Protein AF-A0A7S1LUP9-F1 (afdb_monomer)

Foldseek 3Di:
DPDPPVVVVVVVVVPPDDDDPPQPVVLVVQDDAQDFDDDDPDPPDPDVRLCRSCVPPDFPVVLVVCLVVCLQPLPCFPVSNVVSVCNRCVCLSVLSRPPPPDDDPDDDPPPVVVSNVVSSVVSCVVVVVSQLVSLLVHLVPQSLQCVLPNADPVRHRDDLDDDDPDPPDDDDLVPDDSSRVSVCCSPVPPSVVSD

Sequence (195 aa):
QSGSRLAQALSYLKRRAVASVEDTELRVLIAEPLRPQAVEEKRGCPNTHLASLLVRQKLDSEALARATKRIRDRDYELRSFFDDCRAAFPELRLYVNVVVPGKKAGRGPKDKVAAAMITDDEFQRTIGALFAFYWLMRLDIDGKDGFCYGVDDKWKAKTRPWHPVLDATPKPFARMSKAEKRLSFYTDGPWDALG

Radius of gyration: 21.38 Å; Cα contacts (8 Å, |Δi|>4): 140; chains: 1; bounding box: 56×51×62 Å

pLDDT: mean 73.7, std 21.02, range [29.59, 98.0]

Structure (mmCIF, N/CA/C/O backbone):
data_AF-A0A7S1LUP9-F1
#
_entry.id   AF-A0A7S1LUP9-F1
#
loop_
_atom_site.group_PDB
_atom_site.id
_atom_site.type_symbol
_atom_site.label_atom_id
_atom_site.label_alt_id
_atom_site.label_comp_id
_atom_site.label_asym_id
_atom_site.label_entity_id
_atom_site.label_seq_id
_atom_site.pdbx_PDB_ins_code
_atom_site.Cartn_x
_atom_site.Cartn_y
_atom_site.Cartn_z
_atom_site.occupancy
_atom_site.B_iso_or_equiv
_atom_site.auth_seq_id
_atom_site.auth_comp_id
_atom_site.auth_asym_id
_atom_site.auth_atom_id
_atom_site.pdbx_PDB_model_num
ATOM 1 N N . GLN A 1 1 ? -31.376 22.082 -18.877 1.00 42.31 1 GLN A N 1
ATOM 2 C CA . GLN A 1 1 ? -30.903 21.231 -17.764 1.00 42.31 1 GLN A CA 1
ATOM 3 C C . GLN A 1 1 ? -29.791 20.305 -18.272 1.00 42.31 1 GLN A C 1
ATOM 5 O O . GLN A 1 1 ? -29.825 19.911 -19.426 1.00 42.31 1 GLN A O 1
ATOM 10 N N . SER A 1 2 ? -28.787 20.069 -17.417 1.00 43.72 2 SER A N 1
ATOM 11 C CA . SER A 1 2 ? -27.810 18.953 -17.377 1.00 43.72 2 SER A CA 1
ATOM 12 C C . SER A 1 2 ? -26.747 18.690 -18.471 1.00 43.72 2 SER A C 1
ATOM 14 O O . SER A 1 2 ? -26.139 17.627 -18.432 1.00 43.72 2 SER A O 1
ATOM 16 N N . GLY A 1 3 ? -26.415 19.620 -19.375 1.00 36.94 3 GLY A N 1
ATOM 17 C CA . GLY A 1 3 ? -25.335 19.392 -20.368 1.00 36.94 3 GLY A CA 1
ATOM 18 C C . GLY A 1 3 ? -23.919 19.872 -19.991 1.00 36.94 3 GLY A C 1
ATOM 19 O O . GLY A 1 3 ? -22.937 19.427 -20.573 1.00 36.94 3 GLY A O 1
ATOM 20 N N . SER A 1 4 ? -23.774 20.788 -19.025 1.00 49.88 4 SER A N 1
ATOM 21 C CA . SER A 1 4 ? -22.561 21.632 -18.951 1.00 49.88 4 SER A CA 1
ATOM 22 C C . SER A 1 4 ? -21.513 21.230 -17.902 1.00 49.88 4 SER A C 1
ATOM 24 O O . SER A 1 4 ? -20.368 21.655 -18.021 1.00 49.88 4 SER A O 1
ATOM 26 N N . ARG A 1 5 ? -21.853 20.432 -16.878 1.00 40.88 5 ARG A N 1
ATOM 27 C CA . ARG A 1 5 ? -20.911 20.109 -15.777 1.00 40.88 5 ARG A CA 1
ATOM 28 C C . ARG A 1 5 ? -20.076 18.851 -16.029 1.00 40.88 5 ARG A C 1
ATOM 30 O O . ARG A 1 5 ? -18.895 18.834 -15.702 1.00 40.88 5 ARG A O 1
ATOM 37 N N . LEU A 1 6 ? -20.656 17.842 -16.681 1.00 37.22 6 LEU A N 1
ATOM 38 C CA . LEU A 1 6 ? -19.960 16.606 -17.067 1.00 37.22 6 LEU A CA 1
ATOM 39 C C . LEU A 1 6 ? -18.934 16.857 -18.185 1.00 37.22 6 LEU A C 1
ATOM 41 O O . LEU A 1 6 ? -17.818 16.348 -18.124 1.00 37.22 6 LEU A O 1
ATOM 45 N N . ALA A 1 7 ? -19.260 17.730 -19.145 1.00 34.69 7 ALA A N 1
ATOM 46 C CA . ALA A 1 7 ? -18.332 18.140 -20.199 1.00 34.69 7 ALA A CA 1
ATOM 47 C C . ALA A 1 7 ? -17.170 19.004 -19.664 1.00 34.69 7 ALA A C 1
ATOM 49 O O . ALA A 1 7 ? -16.033 18.840 -20.105 1.00 34.69 7 ALA A O 1
ATOM 50 N N . GLN A 1 8 ? -17.416 19.871 -18.669 1.00 40.94 8 GLN A N 1
ATOM 51 C CA . GLN A 1 8 ? -16.351 20.636 -18.006 1.00 40.94 8 GLN A CA 1
ATOM 52 C C . GLN A 1 8 ? -15.423 19.739 -17.175 1.00 40.94 8 GLN A C 1
ATOM 54 O O . GLN A 1 8 ? -14.207 19.886 -17.300 1.00 40.94 8 GLN A O 1
ATOM 59 N N . ALA A 1 9 ? -15.965 18.770 -16.424 1.00 36.75 9 ALA A N 1
ATOM 60 C CA . ALA A 1 9 ? -15.183 17.799 -15.650 1.00 36.75 9 ALA A CA 1
ATOM 61 C C . ALA A 1 9 ? -14.307 16.905 -16.549 1.00 36.75 9 ALA A C 1
ATOM 63 O O . ALA A 1 9 ? -13.115 16.737 -16.293 1.00 36.75 9 ALA A O 1
ATOM 64 N N . LEU A 1 10 ? -14.854 16.427 -17.673 1.00 35.91 10 LEU A N 1
ATOM 65 C CA . LEU A 1 10 ? -14.095 15.652 -18.658 1.00 35.91 10 LEU A CA 1
ATOM 66 C C . LEU A 1 10 ? -13.029 16.493 -19.381 1.00 35.91 10 LEU A C 1
ATOM 68 O O . LEU A 1 10 ? -11.940 15.992 -19.654 1.00 35.91 10 LEU A O 1
ATOM 72 N N . SER A 1 11 ? -13.282 17.783 -19.642 1.00 36.03 11 SER A N 1
ATOM 73 C CA . SER A 1 11 ? -12.291 18.684 -20.259 1.00 36.03 11 SER A CA 1
ATOM 74 C C . SER A 1 11 ? -11.131 19.069 -19.326 1.00 36.03 11 SER A C 1
ATOM 76 O O . SER A 1 11 ? -10.062 19.450 -19.812 1.00 36.03 11 SER A O 1
ATOM 78 N N . TYR A 1 12 ? -11.340 18.961 -18.007 1.00 34.97 12 TYR A N 1
ATOM 79 C CA . TYR A 1 12 ? -10.325 19.184 -16.973 1.00 34.97 12 TYR A CA 1
ATOM 80 C C . TYR A 1 12 ? -9.435 17.943 -16.794 1.00 34.97 12 TYR A C 1
ATOM 82 O O . TYR A 1 12 ? -8.221 18.070 -16.656 1.00 34.97 12 TYR A O 1
ATOM 90 N N . LEU A 1 13 ? -10.016 16.743 -16.922 1.00 34.72 13 LEU A N 1
ATOM 91 C CA . LEU A 1 13 ? -9.295 15.464 -16.916 1.00 34.72 13 LEU A CA 1
ATOM 92 C C . LEU A 1 13 ? -8.467 15.236 -18.194 1.00 34.72 13 LEU A C 1
ATOM 94 O O . LEU A 1 13 ? -7.390 14.652 -18.137 1.00 34.72 13 LEU A O 1
ATOM 98 N N . LYS A 1 14 ? -8.910 15.755 -19.349 1.00 33.44 14 LYS A N 1
ATOM 99 C CA . LYS A 1 14 ? -8.210 15.579 -20.639 1.00 33.44 14 LYS A CA 1
ATOM 100 C C . LYS A 1 14 ? -6.976 16.472 -20.841 1.00 33.44 14 LYS A C 1
ATOM 102 O O . LYS A 1 14 ? -6.234 16.253 -21.792 1.00 33.44 14 LYS A O 1
ATOM 107 N N . ARG A 1 15 ? -6.757 17.487 -19.992 1.00 34.81 15 ARG A N 1
ATOM 108 C CA . ARG A 1 15 ? -5.685 18.494 -20.163 1.00 34.81 15 ARG A CA 1
ATOM 109 C C . ARG A 1 15 ? -4.524 18.398 -19.175 1.00 34.81 15 ARG A C 1
ATOM 111 O O . ARG A 1 15 ? -3.574 19.162 -19.306 1.00 34.81 15 ARG A O 1
ATOM 118 N N . ARG A 1 16 ? -4.546 17.447 -18.240 1.00 29.59 16 ARG A N 1
ATOM 119 C CA . ARG A 1 16 ? -3.463 17.242 -17.267 1.00 29.59 16 ARG A CA 1
ATOM 120 C C . ARG A 1 16 ? -2.754 15.911 -17.501 1.00 29.59 16 ARG A C 1
ATOM 122 O O . ARG A 1 16 ? -2.649 15.063 -16.624 1.00 29.59 16 ARG A O 1
ATOM 129 N N . ALA A 1 17 ? -2.279 15.729 -18.730 1.00 36.44 17 ALA A N 1
ATOM 130 C CA . ALA A 1 17 ? -1.219 14.772 -18.987 1.00 36.44 17 ALA A CA 1
ATOM 131 C C . ALA A 1 17 ? 0.052 15.295 -18.299 1.00 36.44 17 ALA A C 1
ATOM 133 O O . ALA A 1 17 ? 0.454 16.433 -18.524 1.00 36.44 17 ALA A O 1
ATOM 134 N N . VAL A 1 18 ? 0.671 14.426 -17.497 1.00 36.56 18 VAL A N 1
ATOM 135 C CA . VAL A 1 18 ? 1.921 14.617 -16.743 1.00 36.56 18 VAL A CA 1
ATOM 136 C C . VAL A 1 18 ? 1.748 15.313 -15.378 1.00 36.56 18 VAL A C 1
ATOM 138 O O . VAL A 1 18 ? 1.748 16.531 -15.259 1.00 36.56 18 VAL A O 1
ATOM 141 N N . ALA A 1 19 ? 1.715 14.465 -14.340 1.00 32.41 19 ALA A N 1
ATOM 142 C CA . ALA A 1 19 ? 1.729 14.746 -12.899 1.00 32.41 19 ALA A CA 1
ATOM 143 C C . ALA A 1 19 ? 0.401 15.213 -12.257 1.00 32.41 19 ALA A C 1
ATOM 145 O O . ALA A 1 19 ? -0.166 16.237 -12.626 1.00 32.41 19 ALA A O 1
ATOM 146 N N . SER A 1 20 ? 0.004 14.479 -11.203 1.00 36.50 20 SER A N 1
ATOM 147 C CA . SER A 1 20 ? -0.997 14.817 -10.168 1.00 36.50 20 SER A CA 1
ATOM 148 C C . SER A 1 20 ? -2.391 14.158 -10.201 1.00 36.50 20 SER A C 1
ATOM 150 O O . SER A 1 20 ? -3.332 14.746 -9.673 1.00 36.50 20 SER A O 1
ATOM 152 N N . VAL A 1 21 ? -2.558 12.943 -10.734 1.00 38.91 21 VAL A N 1
ATOM 153 C CA . VAL A 1 21 ? -3.828 12.194 -10.541 1.00 38.91 21 VAL A CA 1
ATOM 154 C C . VAL A 1 21 ? -3.962 11.593 -9.127 1.00 38.91 21 VAL A C 1
ATOM 156 O O . VAL A 1 21 ? -5.056 11.247 -8.711 1.00 38.91 21 VAL A O 1
ATOM 159 N N . GLU A 1 22 ? -2.908 11.546 -8.315 1.00 51.72 22 GLU A N 1
ATOM 160 C CA . GLU A 1 22 ? -2.937 10.709 -7.101 1.00 51.72 22 GLU A CA 1
ATOM 161 C C . GLU A 1 22 ? -3.611 11.345 -5.866 1.00 51.72 22 GLU A C 1
ATOM 163 O O . GLU A 1 22 ? -4.018 10.626 -4.960 1.00 51.72 22 GLU A O 1
ATOM 168 N N . ASP A 1 23 ? -3.819 12.663 -5.821 1.00 47.41 23 ASP A N 1
ATOM 169 C CA . ASP A 1 23 ? -4.080 13.342 -4.537 1.00 47.41 23 ASP A CA 1
ATOM 170 C C . ASP A 1 23 ? -5.573 13.522 -4.184 1.00 47.41 23 ASP A C 1
ATOM 172 O O . ASP A 1 23 ? -5.963 13.603 -3.020 1.00 47.41 23 ASP A O 1
ATOM 176 N N . THR A 1 24 ? -6.457 13.570 -5.189 1.00 43.44 24 THR A N 1
ATOM 177 C CA . THR A 1 24 ? -7.898 13.819 -4.959 1.00 43.44 24 THR A CA 1
ATOM 178 C C . THR A 1 24 ? -8.703 12.528 -4.820 1.00 43.44 24 THR A C 1
ATOM 180 O O . THR A 1 24 ? -9.624 12.473 -4.009 1.00 43.44 24 THR A O 1
ATOM 183 N N . GLU A 1 25 ? -8.353 11.469 -5.554 1.00 49.47 25 GLU A N 1
ATOM 184 C CA . GLU A 1 25 ? -9.087 10.198 -5.490 1.00 49.47 25 GLU A CA 1
ATOM 185 C C . GLU A 1 25 ? -8.785 9.410 -4.212 1.00 49.47 25 GLU A C 1
ATOM 187 O O . GLU A 1 25 ? -9.711 8.871 -3.609 1.00 49.47 25 GLU A O 1
ATOM 192 N N . LEU A 1 26 ? -7.538 9.416 -3.719 1.00 51.53 26 LEU A N 1
ATOM 193 C CA . LEU A 1 26 ? -7.194 8.768 -2.445 1.00 51.53 26 LEU A CA 1
ATOM 194 C C . LEU A 1 26 ? -7.984 9.363 -1.271 1.00 51.53 26 LEU A C 1
ATOM 196 O O . LEU A 1 26 ? -8.502 8.618 -0.443 1.00 51.53 26 LEU A O 1
ATOM 200 N N . ARG A 1 27 ? -8.169 10.688 -1.244 1.00 49.50 27 ARG A N 1
ATOM 201 C CA . ARG A 1 27 ? -8.991 11.375 -0.233 1.00 49.50 27 ARG A CA 1
ATOM 202 C C . ARG A 1 27 ? -10.470 10.994 -0.293 1.00 49.50 27 ARG A C 1
ATOM 204 O O . ARG A 1 27 ? -11.110 10.932 0.748 1.00 49.50 27 ARG A O 1
ATOM 211 N N . VAL A 1 28 ? -11.008 10.717 -1.483 1.00 53.00 28 VAL A N 1
ATOM 212 C CA . VAL A 1 28 ? -12.394 10.239 -1.661 1.00 53.00 28 VAL A CA 1
ATOM 213 C C . VAL A 1 28 ? -12.532 8.767 -1.253 1.00 53.00 28 VAL A C 1
ATOM 215 O O . VAL A 1 28 ? -13.589 8.345 -0.787 1.00 53.00 28 VAL A O 1
ATOM 218 N N . LEU A 1 29 ? -11.464 7.981 -1.403 1.00 52.78 29 LEU A N 1
ATOM 219 C CA . LEU A 1 29 ? -11.435 6.565 -1.038 1.00 52.78 29 LEU A CA 1
ATOM 220 C C . LEU A 1 29 ? -11.259 6.329 0.465 1.00 52.78 29 LEU A C 1
ATOM 222 O O . LEU A 1 29 ? -11.637 5.266 0.964 1.00 52.78 29 LEU A O 1
ATOM 226 N N . ILE A 1 30 ? -10.712 7.288 1.208 1.00 55.41 30 ILE A N 1
ATOM 227 C CA . ILE A 1 30 ? -10.648 7.211 2.667 1.00 55.41 30 ILE A CA 1
ATOM 228 C C . ILE A 1 30 ? -12.021 7.635 3.190 1.00 55.41 30 ILE A C 1
ATOM 230 O O . ILE A 1 30 ? -12.425 8.788 3.076 1.00 55.41 30 ILE A O 1
ATOM 234 N N . ALA A 1 31 ? -12.757 6.644 3.696 1.00 56.59 31 ALA A N 1
ATOM 235 C CA . ALA A 1 31 ? -14.100 6.758 4.252 1.00 56.59 31 ALA A CA 1
ATOM 236 C C . ALA A 1 31 ? -14.258 7.928 5.242 1.00 56.59 31 ALA A C 1
ATOM 238 O O . ALA A 1 31 ? -13.272 8.458 5.747 1.00 56.59 31 ALA A O 1
ATOM 239 N N . GLU A 1 32 ? -15.519 8.261 5.549 1.00 60.75 32 GLU A N 1
ATOM 240 C CA . GLU A 1 32 ? -15.960 9.429 6.324 1.00 60.75 32 GLU A CA 1
ATOM 241 C C . GLU A 1 32 ? -14.985 9.919 7.415 1.00 60.75 32 GLU A C 1
ATOM 243 O O . GLU A 1 32 ? -14.376 9.116 8.127 1.00 60.75 32 GLU A O 1
ATOM 248 N N . PRO A 1 33 ? -14.880 11.234 7.641 1.00 64.19 33 PRO A N 1
ATOM 249 C CA . PRO A 1 33 ? -14.111 11.762 8.758 1.00 64.19 33 PRO A CA 1
ATOM 250 C C . PRO A 1 33 ? -14.544 11.141 10.101 1.00 64.19 33 PRO A C 1
ATOM 252 O O . PRO A 1 33 ? -15.730 10.892 10.341 1.00 64.19 33 PRO A O 1
ATOM 255 N N . LEU A 1 34 ? -13.577 10.871 10.986 1.00 69.06 34 LEU A N 1
ATOM 256 C CA . LEU A 1 34 ? -13.855 10.413 12.345 1.00 69.06 34 LEU A CA 1
ATOM 257 C C . LEU A 1 34 ? -14.543 11.556 13.088 1.00 69.06 34 LEU A C 1
ATOM 259 O O . LEU A 1 34 ? -14.124 12.711 13.014 1.00 69.06 34 LEU A O 1
ATOM 263 N N . ARG A 1 35 ? -15.615 11.240 13.813 1.00 71.69 35 ARG A N 1
ATOM 264 C CA . ARG A 1 35 ? -16.330 12.234 14.614 1.00 71.69 35 ARG A CA 1
ATOM 265 C C . ARG A 1 35 ? -15.786 12.213 16.041 1.00 71.69 35 ARG A C 1
ATOM 267 O O . ARG A 1 35 ? -15.781 11.133 16.637 1.00 71.69 35 ARG A O 1
ATOM 274 N N . PRO A 1 36 ? -15.358 13.365 16.595 1.00 66.88 36 PRO A N 1
ATOM 275 C CA . PRO A 1 36 ? -14.925 13.445 17.984 1.00 66.88 36 PRO A CA 1
ATOM 276 C C . PRO A 1 36 ? -16.023 12.934 18.912 1.00 66.88 36 PRO A C 1
ATOM 278 O O . PRO A 1 36 ? -17.193 13.284 18.741 1.00 66.88 36 PRO A O 1
ATOM 281 N N . GLN A 1 37 ? -15.650 12.126 19.898 1.00 72.75 37 GLN A N 1
ATOM 282 C CA . GLN A 1 37 ? -16.565 11.697 20.952 1.00 72.75 37 GLN A CA 1
ATOM 283 C C . GLN A 1 37 ? -16.221 12.364 22.280 1.00 72.75 37 GLN A C 1
ATOM 285 O O . GLN A 1 37 ? -15.099 12.810 22.491 1.00 72.75 37 GLN A O 1
ATOM 290 N N . ALA A 1 38 ? -17.186 12.458 23.191 1.00 69.88 38 ALA A N 1
ATOM 291 C CA . ALA A 1 38 ? -16.896 12.941 24.534 1.00 69.88 38 ALA A CA 1
ATOM 292 C C . ALA A 1 38 ? -15.920 11.968 25.219 1.00 69.88 38 ALA A C 1
ATOM 294 O O . ALA A 1 38 ? -16.210 10.776 25.336 1.00 69.88 38 ALA A O 1
ATOM 295 N N . VAL A 1 39 ? -14.769 12.476 25.655 1.00 66.12 39 VAL A N 1
ATOM 296 C CA . VAL A 1 39 ? -13.799 11.735 26.469 1.00 66.12 39 VAL A CA 1
ATOM 297 C C . VAL A 1 39 ? -13.604 12.519 27.747 1.00 66.12 39 VAL A C 1
ATOM 299 O O . VAL A 1 39 ? -13.448 13.738 27.695 1.00 66.12 39 VAL A O 1
ATOM 302 N N . GLU A 1 40 ? -13.599 11.831 28.884 1.00 68.62 40 GLU A N 1
ATOM 303 C CA . GLU A 1 40 ? -13.141 12.448 30.122 1.00 68.62 40 GLU A CA 1
ATOM 304 C C . GLU A 1 40 ? -11.687 12.898 29.950 1.00 68.62 40 GLU A C 1
ATOM 306 O O . GLU A 1 40 ? -10.841 12.134 29.470 1.00 68.62 40 GLU A O 1
ATOM 311 N N . GLU A 1 41 ? -11.392 14.143 30.325 1.00 63.59 41 GLU A N 1
ATOM 312 C CA . GLU A 1 41 ? -10.031 14.669 30.309 1.00 63.59 41 GLU A CA 1
ATOM 313 C C . GLU A 1 41 ? -9.165 13.895 31.309 1.00 63.59 41 GLU A C 1
ATOM 315 O O . GLU A 1 41 ? -9.085 14.209 32.497 1.00 63.59 41 GLU A O 1
ATOM 320 N N . LYS A 1 42 ? -8.485 12.853 30.828 1.00 66.00 42 LYS A N 1
ATOM 321 C CA . LYS A 1 42 ? -7.465 12.164 31.614 1.00 66.00 42 LYS A CA 1
ATOM 322 C C . LYS A 1 42 ? -6.201 13.019 31.652 1.00 66.00 42 LYS A C 1
ATOM 324 O O . LYS A 1 42 ? -5.573 13.259 30.616 1.00 66.00 42 LYS A O 1
ATOM 329 N N . ARG A 1 43 ? -5.800 13.446 32.858 1.00 58.75 43 ARG A N 1
ATOM 330 C CA . ARG A 1 43 ? -4.496 14.089 33.097 1.00 58.75 43 ARG A CA 1
ATOM 331 C C . ARG A 1 43 ? -3.384 13.211 32.513 1.00 58.75 43 ARG A C 1
ATOM 333 O O . ARG A 1 43 ? -3.317 12.024 32.813 1.00 58.75 43 ARG A O 1
ATOM 340 N N . GLY A 1 44 ? -2.529 13.806 31.682 1.00 67.38 44 GLY A N 1
ATOM 341 C CA . GLY A 1 44 ? -1.393 13.128 31.050 1.00 67.38 44 GLY A CA 1
ATOM 342 C C . GLY A 1 44 ? -1.616 12.663 29.608 1.00 67.38 44 GLY A C 1
ATOM 343 O O . GLY A 1 44 ? -0.667 12.179 29.002 1.00 67.38 44 GLY A O 1
ATOM 344 N N . CYS A 1 45 ? -2.809 12.829 29.022 1.00 62.47 45 CYS A N 1
ATOM 345 C CA . CYS A 1 45 ? -2.983 12.610 27.585 1.00 62.47 45 CYS A CA 1
ATOM 346 C C . CYS A 1 45 ? -2.368 13.787 26.801 1.00 62.47 45 CYS A C 1
ATOM 348 O O . CYS A 1 45 ? -2.866 14.907 26.937 1.00 62.47 45 CYS A O 1
ATOM 350 N N . PRO A 1 46 ? -1.325 13.573 25.971 1.00 67.56 46 PRO A N 1
ATOM 351 C CA . PRO A 1 46 ? -0.664 14.665 25.252 1.00 67.56 46 PRO A CA 1
ATOM 352 C C . PRO A 1 46 ? -1.594 15.378 24.262 1.00 67.56 46 PRO A C 1
ATOM 354 O O . PRO A 1 46 ? -1.381 16.544 23.941 1.00 67.56 46 PRO A O 1
ATOM 357 N N . ASN A 1 47 ? -2.623 14.677 23.768 1.00 76.00 47 ASN A N 1
ATOM 358 C CA . ASN A 1 47 ? -3.600 15.221 22.836 1.00 76.00 47 ASN A CA 1
ATOM 359 C C . ASN A 1 47 ? -4.985 14.580 23.045 1.00 76.00 47 ASN A C 1
ATOM 361 O O . ASN A 1 47 ? -5.307 13.535 22.473 1.00 76.00 47 ASN A O 1
ATOM 365 N N . THR A 1 48 ? -5.820 15.233 23.856 1.00 76.56 48 THR A N 1
ATOM 366 C CA . THR A 1 48 ? -7.191 14.793 24.169 1.00 76.56 48 THR A CA 1
ATOM 367 C C . THR A 1 48 ? -8.110 14.766 22.943 1.00 76.56 48 THR A C 1
ATOM 369 O O . THR A 1 48 ? -9.057 13.983 22.907 1.00 76.56 48 THR A O 1
ATOM 372 N N . HIS A 1 49 ? -7.820 15.561 21.907 1.00 77.31 49 HIS A N 1
ATOM 373 C CA . HIS A 1 49 ? -8.587 15.575 20.661 1.00 77.31 49 HIS A CA 1
ATOM 374 C C . HIS A 1 49 ? -8.313 14.340 19.791 1.00 77.31 49 HIS A C 1
ATOM 376 O O . HIS A 1 49 ? -9.245 13.711 19.307 1.00 77.31 49 HIS A O 1
ATOM 382 N N . LEU A 1 50 ? -7.053 13.928 19.632 1.00 77.31 50 LEU A N 1
ATOM 383 C CA . LEU A 1 50 ? -6.750 12.676 18.926 1.00 77.31 50 LEU A CA 1
ATOM 384 C C . LEU A 1 50 ? -7.290 11.465 19.693 1.00 77.31 50 LEU A C 1
ATOM 386 O O . LEU A 1 50 ? -7.882 10.566 19.097 1.00 77.31 50 LEU A O 1
ATOM 390 N N . ALA A 1 51 ? -7.169 11.484 21.024 1.00 79.31 51 ALA A N 1
ATOM 391 C CA . ALA A 1 51 ? -7.773 10.462 21.869 1.00 79.31 51 ALA A CA 1
ATOM 392 C C . ALA A 1 51 ? -9.297 10.388 21.673 1.00 79.31 51 ALA A C 1
ATOM 394 O O . ALA A 1 51 ? -9.852 9.293 21.630 1.00 79.31 51 ALA A O 1
ATOM 395 N N . SER A 1 52 ? -9.974 11.525 21.477 1.00 81.69 52 SER A N 1
ATOM 396 C CA . SER A 1 52 ? -11.423 11.564 21.248 1.00 81.69 52 SER A CA 1
ATOM 397 C C . SER A 1 52 ? -11.884 11.042 19.901 1.00 81.69 52 SER A C 1
ATOM 399 O O . SER A 1 52 ? -13.005 10.540 19.799 1.00 81.69 52 SER A O 1
ATOM 401 N N . LEU A 1 53 ? -11.023 11.099 18.889 1.00 82.44 53 LEU A N 1
ATOM 402 C CA . LEU A 1 53 ? -11.277 10.501 17.582 1.00 82.44 53 LEU A CA 1
ATOM 403 C C . LEU A 1 53 ? -11.090 8.975 17.607 1.00 82.44 53 LEU A C 1
ATOM 405 O O . LEU A 1 53 ? -11.820 8.259 16.919 1.00 82.44 53 LEU A O 1
ATOM 409 N N . LEU A 1 54 ? -10.152 8.471 18.416 1.00 84.25 54 LEU A N 1
ATOM 410 C CA . LEU A 1 54 ? -9.786 7.050 18.460 1.00 84.25 54 LEU A CA 1
ATOM 411 C C . LEU A 1 54 ? -10.440 6.239 19.586 1.00 84.25 54 LEU A C 1
ATOM 413 O O . LEU A 1 54 ? -10.389 5.019 19.536 1.00 84.25 54 LEU A O 1
ATOM 417 N N . VAL A 1 55 ? -11.072 6.860 20.587 1.00 84.31 55 VAL A N 1
ATOM 418 C CA . VAL A 1 55 ? -11.512 6.183 21.832 1.00 84.31 55 VAL A CA 1
ATOM 419 C C . VAL A 1 55 ? -12.379 4.928 21.635 1.00 84.31 55 VAL A C 1
ATOM 421 O O . VAL A 1 55 ? -12.364 4.027 22.471 1.00 84.31 55 VAL A O 1
ATOM 424 N N . ARG A 1 56 ? -13.138 4.838 20.537 1.00 82.62 56 ARG A N 1
ATOM 425 C CA . ARG A 1 56 ? -13.947 3.652 20.185 1.00 82.62 56 ARG A CA 1
ATOM 426 C C . ARG A 1 56 ? -13.440 2.893 18.967 1.00 82.62 56 ARG A C 1
ATOM 428 O O . ARG A 1 56 ? -14.071 1.926 18.549 1.00 82.62 56 ARG A O 1
ATOM 435 N N . GLN A 1 57 ? -12.336 3.339 18.391 1.00 86.06 57 GLN A N 1
ATOM 436 C CA . GLN A 1 57 ? -11.692 2.645 17.299 1.00 86.06 57 GLN A CA 1
ATOM 437 C C . GLN A 1 57 ? -10.845 1.522 17.894 1.00 86.06 57 GLN A C 1
ATOM 439 O O . GLN A 1 57 ? -10.070 1.734 18.825 1.00 86.06 57 GLN A O 1
ATOM 444 N N . LYS A 1 58 ? -11.047 0.306 17.399 1.00 89.44 58 LYS A N 1
ATOM 445 C CA . LYS A 1 58 ? -10.241 -0.856 17.763 1.00 89.44 58 LYS A CA 1
ATOM 446 C C . LYS A 1 58 ? -9.531 -1.339 16.511 1.00 89.44 58 LYS A C 1
ATOM 448 O O . LYS A 1 58 ? -10.107 -1.267 15.429 1.00 89.44 58 LYS A O 1
ATOM 453 N N . LEU A 1 59 ? -8.318 -1.851 16.694 1.00 91.19 59 LEU A N 1
ATOM 454 C CA . LEU A 1 59 ? -7.623 -2.623 15.673 1.00 91.19 59 LEU A CA 1
ATOM 455 C C . LEU A 1 59 ? -8.534 -3.768 15.224 1.00 91.19 59 LEU A C 1
ATOM 457 O O . LEU A 1 59 ? -8.895 -4.623 16.038 1.00 91.19 59 LEU A O 1
ATOM 461 N N . ASP A 1 60 ? -8.889 -3.794 13.943 1.00 95.19 60 ASP A N 1
ATOM 462 C CA . ASP A 1 60 ? -9.572 -4.943 13.356 1.00 95.19 60 ASP A CA 1
ATOM 463 C C . ASP A 1 60 ? -8.537 -6.049 13.107 1.00 95.19 60 ASP A C 1
ATOM 465 O O . ASP A 1 60 ? -7.880 -6.127 12.064 1.00 95.19 60 ASP A O 1
ATOM 469 N N . SER A 1 61 ? -8.348 -6.894 14.123 1.00 94.94 61 SER A N 1
ATOM 470 C CA . SER A 1 61 ? -7.412 -8.016 14.056 1.00 94.94 61 SER A CA 1
ATOM 471 C C . SER A 1 61 ? -7.812 -9.052 13.002 1.00 94.94 61 SER A C 1
ATOM 473 O O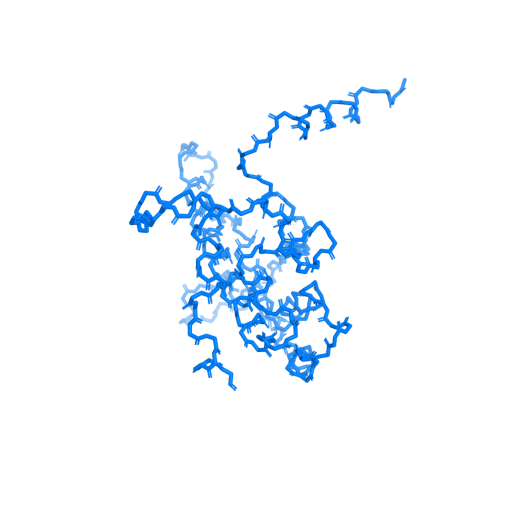 . SER A 1 61 ? -6.940 -9.753 12.491 1.00 94.94 61 SER A O 1
ATOM 475 N N . GLU A 1 62 ? -9.097 -9.145 12.644 1.00 97.12 62 GLU A N 1
ATOM 476 C CA . GLU A 1 62 ? -9.556 -10.054 11.595 1.00 97.12 62 GLU A CA 1
ATOM 477 C C . GLU A 1 62 ? -9.162 -9.536 10.214 1.00 97.12 62 GLU A C 1
ATOM 479 O O . GLU A 1 62 ? -8.678 -10.319 9.399 1.00 97.12 62 GLU A O 1
ATOM 484 N N . ALA A 1 63 ? -9.296 -8.231 9.959 1.00 96.25 63 ALA A N 1
ATOM 485 C CA . ALA A 1 63 ? -8.808 -7.608 8.728 1.00 96.25 63 ALA A CA 1
ATOM 486 C C . ALA A 1 63 ? -7.301 -7.792 8.555 1.00 96.25 63 ALA A C 1
ATOM 488 O O . ALA A 1 63 ? -6.840 -8.210 7.493 1.00 96.25 63 ALA A O 1
ATOM 489 N N . LEU A 1 64 ? -6.533 -7.587 9.626 1.00 96.12 64 LEU A N 1
ATOM 490 C CA . LEU A 1 64 ? -5.093 -7.826 9.604 1.00 96.12 64 LEU A CA 1
ATOM 491 C C . LEU A 1 64 ? -4.757 -9.303 9.331 1.00 96.12 64 LEU A C 1
ATOM 493 O O . LEU A 1 64 ? -3.868 -9.613 8.532 1.00 96.12 64 LEU A O 1
ATOM 497 N N . ALA A 1 65 ? -5.485 -10.231 9.958 1.00 97.06 65 ALA A N 1
ATOM 498 C CA . ALA A 1 65 ? -5.322 -11.662 9.723 1.00 97.06 65 ALA A CA 1
ATOM 499 C C . ALA A 1 65 ? -5.712 -12.070 8.292 1.00 97.06 65 ALA A C 1
ATOM 501 O O . ALA A 1 65 ? -5.057 -12.933 7.708 1.00 97.06 65 ALA A O 1
ATOM 502 N N . ARG A 1 66 ? -6.750 -11.465 7.701 1.00 97.88 66 ARG A N 1
ATOM 503 C CA . ARG A 1 66 ? -7.117 -11.691 6.294 1.00 97.88 66 ARG A CA 1
ATOM 504 C C . ARG A 1 66 ? -6.025 -11.183 5.365 1.00 97.88 66 ARG A C 1
ATOM 506 O O . ARG A 1 66 ? -5.560 -11.957 4.532 1.00 97.88 66 ARG A O 1
ATOM 513 N N . ALA A 1 67 ? -5.563 -9.949 5.560 1.00 97.69 67 ALA A N 1
ATOM 514 C CA . ALA A 1 67 ? -4.526 -9.359 4.724 1.00 97.69 67 ALA A CA 1
ATOM 515 C C . ALA A 1 67 ? -3.243 -10.186 4.731 1.00 97.69 67 ALA A C 1
ATOM 517 O O . ALA A 1 67 ? -2.708 -10.491 3.672 1.00 97.69 67 ALA A O 1
ATOM 518 N N . THR A 1 68 ? -2.780 -10.601 5.910 1.00 96.75 68 THR A N 1
ATOM 519 C CA . THR A 1 68 ? -1.562 -11.415 6.046 1.00 96.75 68 THR A CA 1
ATOM 520 C C . THR A 1 68 ? -1.709 -12.804 5.428 1.00 96.75 68 THR A C 1
ATOM 522 O O . THR A 1 68 ? -0.790 -13.258 4.751 1.00 96.75 68 THR A O 1
ATOM 525 N N . LYS A 1 69 ? -2.861 -13.468 5.597 1.00 97.75 69 LYS A N 1
ATOM 526 C CA . LYS A 1 69 ? -3.111 -14.798 5.015 1.00 97.75 69 LYS A CA 1
ATOM 527 C C . LYS A 1 69 ? -3.237 -14.766 3.494 1.00 97.75 69 LYS A C 1
ATOM 529 O O . LYS A 1 69 ? -2.758 -15.682 2.838 1.00 97.75 69 LYS A O 1
ATOM 534 N N . ARG A 1 70 ? -3.875 -13.728 2.949 1.00 98.00 70 ARG A N 1
ATOM 535 C CA . ARG A 1 70 ? -4.206 -13.625 1.521 1.00 98.00 70 ARG A CA 1
ATOM 536 C C . ARG A 1 70 ? -3.181 -12.871 0.688 1.00 98.00 70 ARG A C 1
ATOM 538 O O . ARG A 1 70 ? -3.317 -12.826 -0.528 1.00 98.00 70 ARG A O 1
ATOM 545 N N . ILE A 1 71 ? -2.144 -12.285 1.296 1.00 97.44 71 ILE A N 1
ATOM 546 C CA . ILE A 1 71 ? -1.191 -11.402 0.599 1.00 97.44 71 ILE A CA 1
ATOM 547 C C . ILE A 1 71 ? -0.546 -12.047 -0.636 1.00 97.44 71 ILE A C 1
ATOM 549 O O . ILE A 1 71 ? -0.166 -11.343 -1.566 1.00 97.44 71 ILE A O 1
ATOM 553 N N . ARG A 1 72 ? -0.464 -13.381 -0.678 1.00 96.94 72 ARG A N 1
ATOM 554 C CA . ARG A 1 72 ? 0.084 -14.153 -1.800 1.00 96.94 72 ARG A CA 1
ATOM 555 C C . ARG A 1 72 ? -0.962 -14.758 -2.742 1.00 96.94 72 ARG A C 1
ATOM 557 O O . ARG A 1 72 ? -0.586 -15.367 -3.742 1.00 96.94 72 ARG A O 1
ATOM 564 N N . ASP A 1 73 ? -2.251 -14.579 -2.475 1.00 97.69 73 ASP A N 1
ATOM 565 C CA . ASP A 1 73 ? -3.316 -15.078 -3.344 1.00 97.69 73 ASP A CA 1
ATOM 566 C C . ASP A 1 73 ? -3.376 -14.240 -4.630 1.00 97.69 73 ASP A C 1
ATOM 568 O O . ASP A 1 73 ? -3.341 -13.009 -4.599 1.00 97.69 73 ASP A O 1
ATOM 572 N N . ARG A 1 74 ? -3.482 -14.883 -5.797 1.00 95.25 74 ARG A N 1
ATOM 573 C CA . ARG A 1 74 ? -3.471 -14.173 -7.092 1.00 95.25 74 ARG A CA 1
ATOM 574 C C . ARG A 1 74 ? -4.701 -13.295 -7.328 1.00 95.25 74 ARG A C 1
ATOM 576 O O . ARG A 1 74 ? -4.612 -12.336 -8.085 1.00 95.25 74 ARG A O 1
ATOM 583 N N . ASP A 1 75 ? -5.826 -13.631 -6.708 1.00 95.69 75 ASP A N 1
ATOM 584 C CA . ASP A 1 75 ? -7.075 -12.866 -6.769 1.00 95.69 75 ASP A CA 1
ATOM 585 C C . ASP A 1 75 ? -7.147 -11.757 -5.706 1.00 95.69 75 ASP A C 1
ATOM 587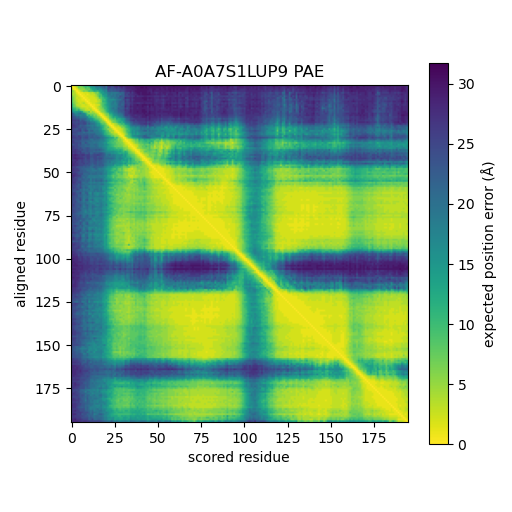 O O . ASP A 1 75 ? -8.050 -10.920 -5.736 1.00 95.69 75 ASP A O 1
ATOM 591 N N . TYR A 1 76 ? -6.199 -11.735 -4.766 1.00 96.19 76 TYR A N 1
ATOM 592 C CA . TYR A 1 76 ? -6.100 -10.700 -3.755 1.00 96.19 76 TYR A CA 1
ATOM 593 C C . TYR A 1 76 ? -5.310 -9.521 -4.312 1.00 96.19 76 TYR A C 1
ATOM 595 O O . TYR A 1 76 ? -4.085 -9.537 -4.351 1.00 96.19 76 TYR A O 1
ATOM 603 N N . GLU A 1 77 ? -6.045 -8.531 -4.809 1.00 92.81 77 GLU A N 1
ATOM 604 C CA . GLU A 1 77 ? -5.504 -7.336 -5.459 1.00 92.81 77 GLU A CA 1
ATOM 605 C C . GLU A 1 77 ? -5.111 -6.246 -4.446 1.00 92.81 77 GLU A C 1
ATOM 607 O O . GLU A 1 77 ? -5.616 -6.209 -3.318 1.00 92.81 77 GLU A O 1
ATOM 612 N N . LEU A 1 78 ? -4.288 -5.278 -4.882 1.00 94.19 78 LEU A N 1
ATOM 613 C CA . LEU A 1 78 ? -3.829 -4.161 -4.044 1.00 94.19 78 LEU A CA 1
ATOM 614 C C . LEU A 1 78 ? -5.000 -3.405 -3.400 1.00 94.19 78 LEU A C 1
ATOM 616 O O . LEU A 1 78 ? -4.894 -2.943 -2.266 1.00 94.19 78 LEU A O 1
ATOM 620 N N . ARG A 1 79 ? -6.131 -3.293 -4.109 1.00 93.56 79 ARG A N 1
ATOM 621 C CA . ARG A 1 79 ? -7.327 -2.634 -3.579 1.00 93.56 79 ARG A CA 1
ATOM 622 C C . ARG A 1 79 ? -7.870 -3.334 -2.336 1.00 93.56 79 ARG A C 1
ATOM 624 O O . ARG A 1 79 ? -8.158 -2.663 -1.350 1.00 93.56 79 ARG A O 1
ATOM 631 N N . SER A 1 80 ? -7.964 -4.661 -2.377 1.00 95.12 80 SER A N 1
ATOM 632 C CA . SER A 1 80 ? -8.433 -5.466 -1.245 1.00 95.12 80 SER A CA 1
ATOM 633 C C . SER A 1 80 ? -7.474 -5.342 -0.062 1.00 95.12 80 SER A C 1
ATOM 635 O O . SER A 1 80 ? -7.916 -5.141 1.066 1.00 95.12 80 SER A O 1
ATOM 637 N N . PHE A 1 81 ? -6.164 -5.349 -0.334 1.00 96.19 81 PHE A N 1
ATOM 638 C CA . PHE A 1 81 ? -5.144 -5.086 0.679 1.00 96.19 81 PHE A CA 1
ATOM 639 C C . PHE A 1 81 ? -5.285 -3.709 1.325 1.00 96.19 81 PHE A C 1
ATOM 641 O O . PHE A 1 81 ? -5.263 -3.601 2.549 1.00 96.19 81 PHE A O 1
ATOM 648 N N . PHE A 1 82 ? -5.489 -2.662 0.528 1.00 94.19 82 PHE A N 1
ATOM 649 C CA . PHE A 1 82 ? -5.719 -1.318 1.047 1.00 94.19 82 PHE A CA 1
ATOM 650 C C . PHE A 1 82 ? -6.988 -1.237 1.907 1.00 94.19 82 PHE A C 1
ATOM 652 O O . PHE A 1 82 ? -6.965 -0.621 2.974 1.00 94.19 82 PHE A O 1
ATOM 659 N N . ASP A 1 83 ? -8.079 -1.874 1.475 1.00 93.38 83 ASP A N 1
ATOM 660 C CA . ASP A 1 83 ? -9.333 -1.905 2.226 1.00 93.38 83 ASP A CA 1
ATOM 661 C C . ASP A 1 83 ? -9.175 -2.646 3.572 1.00 93.38 83 ASP A C 1
ATOM 663 O O . ASP A 1 83 ? -9.653 -2.137 4.592 1.00 93.38 83 ASP A O 1
ATOM 667 N N . ASP A 1 84 ? -8.437 -3.763 3.617 1.00 95.94 84 ASP A N 1
ATOM 668 C CA . ASP A 1 84 ? -8.115 -4.463 4.870 1.00 95.94 84 ASP A CA 1
ATOM 669 C C . ASP A 1 84 ? -7.159 -3.646 5.762 1.00 95.94 84 ASP A C 1
ATOM 671 O O . ASP A 1 84 ? -7.380 -3.571 6.969 1.00 95.94 84 ASP A O 1
ATOM 675 N N . CYS A 1 85 ? -6.148 -2.957 5.212 1.00 93.44 85 CYS A N 1
ATOM 676 C CA . CYS A 1 85 ? -5.303 -2.038 5.990 1.00 93.44 85 CYS A CA 1
ATOM 677 C C . CYS A 1 85 ? -6.119 -0.897 6.606 1.00 93.44 85 CYS A C 1
ATOM 679 O O . CYS A 1 85 ? -5.905 -0.535 7.761 1.00 93.44 85 CYS A O 1
ATOM 681 N N . ARG A 1 86 ? -7.071 -0.336 5.857 1.00 90.00 86 ARG A N 1
ATOM 682 C CA . ARG A 1 86 ? -7.950 0.732 6.345 1.00 90.00 86 ARG A CA 1
ATOM 683 C C . ARG A 1 86 ? -8.884 0.243 7.454 1.00 90.00 86 ARG A C 1
ATOM 685 O O . ARG A 1 86 ? -9.174 1.011 8.368 1.00 90.00 86 ARG A O 1
ATOM 692 N N . ALA A 1 87 ? -9.370 -0.995 7.365 1.00 91.06 87 ALA A N 1
ATOM 693 C CA . ALA A 1 87 ? -10.173 -1.610 8.419 1.00 91.06 87 ALA A CA 1
ATOM 694 C C . ALA A 1 87 ? -9.325 -1.919 9.664 1.00 91.06 87 ALA A C 1
ATOM 696 O O . ALA A 1 87 ? -9.733 -1.598 10.778 1.00 91.06 87 ALA A O 1
ATOM 697 N N . ALA A 1 88 ? -8.127 -2.477 9.468 1.00 94.19 88 ALA A N 1
ATOM 698 C CA . ALA A 1 88 ? -7.202 -2.826 10.540 1.00 94.19 88 ALA A CA 1
ATOM 699 C C . ALA A 1 88 ? -6.704 -1.592 11.307 1.00 94.19 88 ALA A C 1
ATOM 701 O O . ALA A 1 88 ? -6.701 -1.608 12.533 1.00 94.19 88 ALA A O 1
ATOM 702 N N . PHE A 1 89 ? -6.319 -0.522 10.607 1.00 92.19 89 PHE A N 1
ATOM 703 C CA . PHE A 1 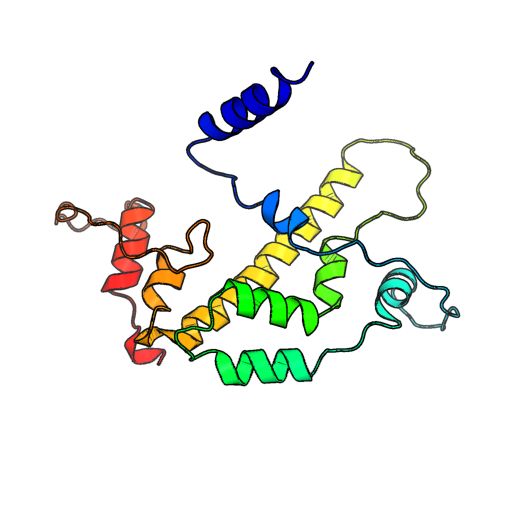89 ? -5.662 0.651 11.192 1.00 92.19 89 PHE A CA 1
ATOM 704 C C . PHE A 1 89 ? -6.554 1.899 11.104 1.00 92.19 89 PHE A C 1
ATOM 706 O O . PHE A 1 89 ? -6.385 2.733 10.205 1.00 92.19 89 PHE A O 1
ATOM 713 N N . PRO A 1 90 ? -7.518 2.071 12.026 1.00 88.19 90 PRO A N 1
ATOM 714 C CA . PRO A 1 90 ? -8.398 3.238 12.038 1.00 88.19 90 PRO A CA 1
ATOM 715 C C . PRO A 1 90 ? -7.642 4.567 12.205 1.00 88.19 90 PRO A C 1
ATOM 717 O O . PRO A 1 90 ? -8.153 5.616 11.805 1.00 88.19 90 PRO A O 1
ATOM 720 N N . GLU A 1 91 ? -6.415 4.538 12.732 1.00 86.56 91 GLU A N 1
ATOM 721 C CA . GLU A 1 91 ? -5.509 5.681 12.859 1.00 86.56 91 GLU A CA 1
ATOM 722 C C . GLU A 1 91 ? -5.145 6.299 11.510 1.00 86.56 91 GLU A C 1
ATOM 724 O O . GLU A 1 91 ? -4.891 7.501 11.446 1.00 86.56 91 GLU A O 1
ATOM 729 N N . LEU A 1 92 ? -5.208 5.537 10.411 1.00 85.62 92 LEU A N 1
ATOM 730 C CA . LEU A 1 92 ? -4.993 6.073 9.064 1.00 85.62 92 LEU A CA 1
ATOM 731 C C . LEU A 1 92 ? -5.988 7.192 8.723 1.00 85.62 92 LEU A C 1
ATOM 733 O O . LEU A 1 92 ? -5.688 8.078 7.925 1.00 85.62 92 LEU A O 1
ATOM 737 N N . ARG A 1 93 ? -7.161 7.204 9.368 1.00 82.19 93 ARG A N 1
ATOM 738 C CA . ARG A 1 93 ? -8.146 8.276 9.199 1.00 82.19 93 ARG A CA 1
ATOM 739 C C . ARG A 1 93 ? -7.700 9.568 9.881 1.00 82.19 93 ARG A C 1
ATOM 741 O O . ARG A 1 93 ? -8.197 10.626 9.522 1.00 82.19 93 ARG A O 1
ATOM 748 N N . LEU A 1 94 ? -6.785 9.547 10.847 1.00 80.62 94 LEU A N 1
ATOM 749 C CA . LEU A 1 94 ? -6.332 10.774 11.512 1.00 80.62 94 LEU A CA 1
ATOM 750 C C . LEU A 1 94 ? -5.595 11.708 10.555 1.00 80.62 94 LEU A C 1
ATOM 752 O O . LEU A 1 94 ? -5.766 12.920 10.658 1.00 80.62 94 LEU A O 1
ATOM 756 N N . TYR A 1 95 ? -4.871 11.154 9.580 1.00 76.31 95 TYR A N 1
ATOM 757 C CA . TYR A 1 95 ? -4.173 11.949 8.572 1.00 76.31 95 TYR A CA 1
ATOM 758 C C . TYR A 1 95 ? -5.124 12.773 7.697 1.00 76.31 95 TYR A C 1
ATOM 760 O O . TYR A 1 95 ? -4.766 13.858 7.256 1.00 76.31 95 TYR A O 1
ATOM 768 N N . VAL A 1 96 ? -6.363 12.307 7.500 1.00 71.00 96 VAL A N 1
ATOM 769 C CA . VAL A 1 96 ? -7.391 13.048 6.747 1.00 71.00 96 VAL A CA 1
ATOM 770 C C . VAL A 1 96 ? -8.303 13.905 7.632 1.00 71.00 96 VAL A C 1
ATOM 772 O O . VAL A 1 96 ? -9.063 14.722 7.119 1.00 71.00 96 VAL A O 1
ATOM 775 N N . ASN A 1 97 ? -8.238 13.752 8.959 1.00 61.69 97 ASN A N 1
ATOM 776 C CA . ASN A 1 97 ? -9.142 14.396 9.922 1.00 61.69 97 ASN A CA 1
ATOM 777 C C . ASN A 1 97 ? -8.599 15.692 10.539 1.00 61.69 97 ASN A C 1
ATOM 779 O O . ASN A 1 97 ? -9.027 16.086 11.626 1.00 61.69 97 ASN A O 1
ATOM 783 N N . VAL A 1 98 ? -7.695 16.404 9.864 1.00 57.78 98 VAL A N 1
ATOM 784 C CA . VAL A 1 98 ? -7.172 17.679 10.378 1.00 57.78 98 VAL A CA 1
ATOM 785 C C . VAL A 1 98 ? -8.198 18.801 10.195 1.00 57.78 98 VAL A C 1
ATOM 787 O O . VAL A 1 98 ? -8.095 19.663 9.325 1.00 57.78 98 VAL A O 1
ATOM 790 N N . VAL A 1 99 ? -9.198 18.826 11.071 1.00 53.47 99 VAL A N 1
ATOM 791 C CA . VAL A 1 99 ? -9.956 20.038 11.377 1.00 53.47 99 VAL A CA 1
ATOM 792 C C . VAL A 1 99 ? -9.246 20.706 12.543 1.00 53.47 99 VAL A C 1
ATOM 794 O O . VAL A 1 99 ? -9.336 20.237 13.670 1.00 53.47 99 VAL A O 1
ATOM 797 N N . VAL A 1 100 ? -8.528 21.803 12.282 1.00 46.28 100 VAL A N 1
ATOM 798 C CA . VAL A 1 100 ? -7.879 22.606 13.332 1.00 46.28 100 VAL A CA 1
ATOM 799 C C . VAL A 1 100 ? -8.958 23.128 14.297 1.00 46.28 100 VAL A C 1
ATOM 801 O O . VAL A 1 100 ? -9.734 24.006 13.898 1.00 46.28 100 VAL A O 1
ATOM 804 N N . PRO A 1 101 ? -9.045 22.646 15.553 1.00 38.09 101 PRO A N 1
ATOM 805 C CA . PRO A 1 101 ? -10.055 23.116 16.486 1.00 38.09 101 PRO A CA 1
ATOM 806 C C . PRO A 1 101 ? -9.593 24.447 17.095 1.00 38.09 101 PRO A C 1
ATOM 808 O O . PRO A 1 101 ? -8.484 24.561 17.609 1.00 38.09 101 PRO A O 1
ATOM 811 N N . GLY A 1 102 ? -10.453 25.468 17.074 1.00 42.59 102 GLY A N 1
ATOM 812 C CA . GLY A 1 102 ? -10.418 26.514 18.104 1.00 42.59 102 GLY A CA 1
ATOM 813 C C . GLY A 1 102 ? -9.671 27.826 17.836 1.00 42.59 102 GLY A C 1
ATOM 814 O O . GLY A 1 102 ? -9.725 28.701 18.697 1.00 42.59 102 GLY A O 1
ATOM 815 N N . LYS A 1 103 ? -9.061 28.076 16.670 1.00 38.00 103 LYS A N 1
ATOM 816 C CA . LYS A 1 103 ? -8.702 29.465 16.310 1.00 38.00 103 LYS A CA 1
ATOM 817 C C . LYS A 1 103 ? -9.846 30.088 15.521 1.00 38.00 103 LYS A C 1
ATOM 819 O O . LYS A 1 103 ? -10.080 29.718 14.369 1.00 38.00 103 LYS A O 1
ATOM 824 N N . LYS A 1 104 ? -10.557 31.041 16.149 1.00 36.50 104 LYS A N 1
ATOM 825 C CA . LYS A 1 104 ? -11.421 32.009 15.450 1.00 36.50 104 LYS A CA 1
ATOM 826 C C . LYS A 1 104 ? -10.726 32.396 14.147 1.00 36.50 104 LYS A C 1
ATOM 828 O O . LYS A 1 104 ? -9.535 32.694 14.179 1.00 36.50 104 LYS A O 1
ATOM 833 N N . ALA A 1 105 ? -11.456 32.345 13.033 1.00 40.25 105 ALA A N 1
ATOM 834 C CA . ALA A 1 105 ? -10.990 32.776 11.722 1.00 40.25 105 ALA A CA 1
ATOM 835 C C . ALA A 1 105 ? -10.339 34.163 11.844 1.00 40.25 105 ALA A C 1
ATOM 837 O O . ALA A 1 105 ? -11.009 35.185 11.941 1.00 40.25 105 ALA A O 1
ATOM 838 N N . GLY A 1 106 ? -9.015 34.166 11.950 1.00 41.38 106 GLY A N 1
ATOM 839 C CA . GLY A 1 106 ? -8.252 35.292 12.449 1.00 41.38 106 GLY A CA 1
ATOM 840 C C . GLY A 1 106 ? -6.8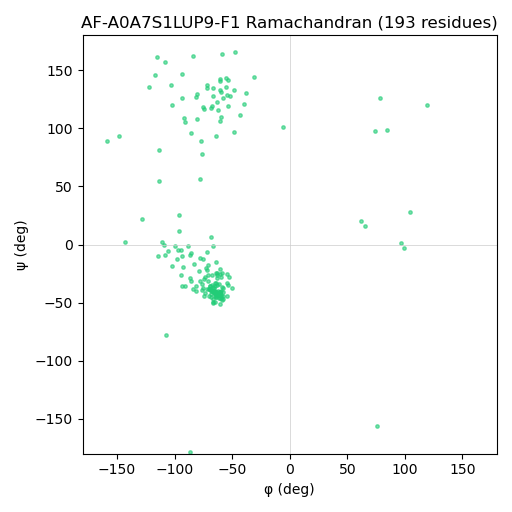23 35.171 11.961 1.00 41.38 106 GLY A C 1
ATOM 841 O O . GLY A 1 106 ? -5.979 34.607 12.643 1.00 41.38 106 GLY A O 1
ATOM 842 N N . ARG A 1 107 ? -6.620 35.751 10.773 1.00 44.03 107 ARG A N 1
ATOM 843 C CA . ARG A 1 107 ? -5.361 36.064 10.079 1.00 44.03 107 ARG A CA 1
ATOM 844 C C . ARG A 1 107 ? -4.604 34.890 9.450 1.00 44.03 107 ARG A C 1
ATOM 846 O O . ARG A 1 107 ? -3.761 34.262 10.067 1.00 44.03 107 ARG A O 1
ATOM 853 N N . GLY A 1 108 ? -4.830 34.738 8.141 1.00 42.28 108 GLY A N 1
ATOM 854 C CA . GLY A 1 108 ? -3.812 34.273 7.197 1.00 42.28 108 GLY A CA 1
ATOM 855 C C . GLY A 1 108 ? -4.140 32.969 6.455 1.00 42.28 108 GLY A C 1
ATOM 856 O O . GLY A 1 108 ? -4.245 31.928 7.093 1.00 42.28 108 GLY A O 1
ATOM 857 N N . PRO A 1 109 ? -4.213 32.963 5.109 1.00 47.12 109 PRO A N 1
ATOM 858 C CA . PRO A 1 109 ? -4.324 31.735 4.310 1.00 47.12 109 PRO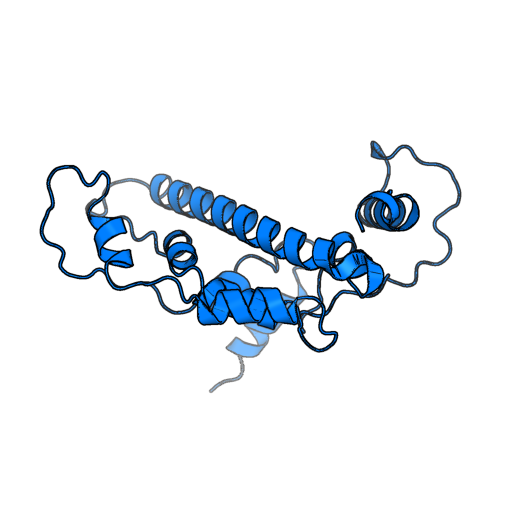 A CA 1
ATOM 859 C C . PRO A 1 109 ? -3.078 30.823 4.353 1.00 47.12 109 PRO A C 1
ATOM 861 O O . PRO A 1 109 ? -3.098 29.761 3.744 1.00 47.12 109 PRO A O 1
ATOM 864 N N . LYS A 1 110 ? -2.000 31.199 5.058 1.00 44.66 110 LYS A N 1
ATOM 865 C CA . LYS A 1 110 ? -0.726 30.458 5.061 1.00 44.66 110 LYS A CA 1
ATOM 866 C C . LYS A 1 110 ? -0.666 29.307 6.082 1.00 44.66 110 LYS A C 1
ATOM 868 O O . LYS A 1 110 ? -0.081 28.275 5.774 1.00 44.66 110 LYS A O 1
ATOM 873 N N . ASP A 1 111 ? -1.341 29.416 7.228 1.00 43.31 111 ASP A N 1
ATOM 874 C CA . ASP A 1 111 ? -1.177 28.439 8.325 1.00 43.31 111 ASP A CA 1
ATOM 875 C C . ASP A 1 111 ? -2.084 27.204 8.201 1.00 43.31 111 ASP A C 1
ATOM 877 O O . ASP A 1 111 ? -1.723 26.113 8.635 1.00 43.31 111 ASP A O 1
ATOM 881 N N . LYS A 1 112 ? -3.256 27.339 7.564 1.00 44.25 112 LYS A N 1
ATOM 882 C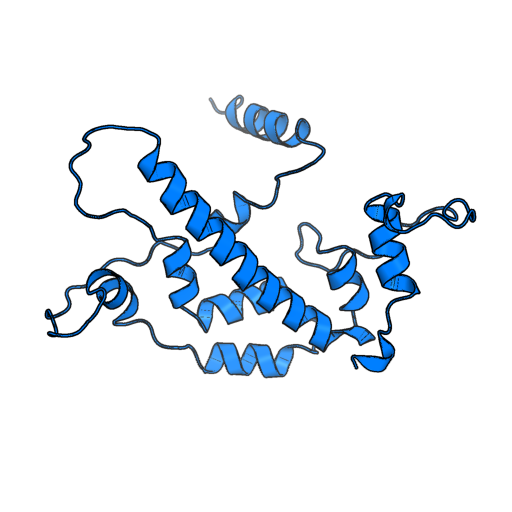 CA . LYS A 1 112 ? -4.150 26.194 7.299 1.00 44.25 112 LYS A CA 1
ATOM 883 C C . LYS A 1 112 ? -3.629 25.282 6.187 1.00 44.25 112 LYS A C 1
ATOM 885 O O . LYS A 1 112 ? -3.926 24.094 6.189 1.00 44.25 112 LYS A O 1
ATOM 890 N N . VAL A 1 113 ? -2.860 25.839 5.252 1.00 47.56 113 VAL A N 1
ATOM 891 C CA . VAL A 1 113 ?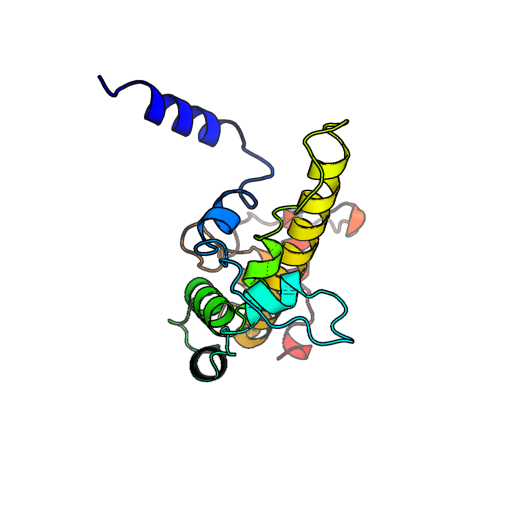 -2.292 25.100 4.116 1.00 47.56 113 VAL A CA 1
ATOM 892 C C . VAL A 1 113 ? -1.102 24.253 4.572 1.00 47.56 113 VAL A C 1
ATOM 894 O O . VAL A 1 113 ? -1.006 23.098 4.180 1.00 47.56 113 VAL A O 1
ATOM 897 N N . ALA A 1 114 ? -0.259 24.773 5.471 1.00 46.03 114 ALA A N 1
ATOM 898 C CA . ALA A 1 114 ? 0.919 24.058 5.959 1.00 46.03 114 ALA A CA 1
ATOM 899 C C . ALA A 1 114 ? 0.575 22.778 6.750 1.00 46.03 114 ALA A C 1
ATOM 901 O O . ALA A 1 114 ? 1.176 21.737 6.509 1.00 46.03 114 ALA A O 1
ATOM 902 N N . ALA A 1 115 ? -0.419 22.816 7.648 1.00 50.28 115 ALA A N 1
ATOM 903 C CA . ALA A 1 115 ? -0.810 21.637 8.434 1.00 50.28 115 ALA A CA 1
ATOM 904 C C . ALA A 1 115 ? -1.483 20.535 7.587 1.00 50.28 115 ALA A C 1
ATOM 906 O O . ALA A 1 115 ? -1.267 19.348 7.828 1.00 50.28 115 ALA A O 1
ATOM 907 N N . ALA A 1 116 ? -2.268 20.920 6.574 1.00 51.34 116 ALA A N 1
ATOM 908 C CA . ALA A 1 116 ? -2.872 19.980 5.629 1.00 51.34 116 ALA A CA 1
ATOM 909 C C . ALA A 1 116 ? -1.824 19.352 4.689 1.00 51.34 116 ALA A C 1
ATOM 911 O O . ALA A 1 116 ? -1.876 18.158 4.431 1.00 51.34 116 ALA A O 1
ATOM 912 N N . MET A 1 117 ? -0.830 20.128 4.242 1.00 50.78 117 MET A N 1
ATOM 913 C CA . MET A 1 117 ? 0.266 19.617 3.407 1.00 50.78 117 MET A CA 1
ATOM 914 C C . MET A 1 117 ? 1.150 18.601 4.145 1.00 50.78 117 MET A C 1
ATOM 916 O O . MET A 1 117 ? 1.496 17.570 3.583 1.00 50.78 117 MET A O 1
ATOM 920 N N . ILE A 1 118 ? 1.482 18.854 5.418 1.00 58.84 118 ILE A N 1
ATOM 921 C CA . ILE A 1 118 ? 2.327 17.942 6.214 1.00 58.84 118 ILE A CA 1
ATOM 922 C C . ILE A 1 118 ? 1.629 16.593 6.448 1.00 58.84 118 ILE A C 1
ATOM 924 O O . ILE A 1 118 ? 2.276 15.546 6.439 1.00 58.84 118 ILE A O 1
ATOM 928 N N . THR A 1 119 ? 0.308 16.606 6.630 1.00 68.00 119 THR A N 1
ATOM 929 C CA . THR A 1 119 ? -0.466 15.384 6.889 1.00 68.00 119 THR A CA 1
ATOM 930 C C . THR A 1 119 ? -0.724 14.554 5.637 1.00 68.00 119 THR A C 1
ATOM 932 O O . THR A 1 119 ? -0.709 13.326 5.728 1.00 68.00 119 THR A O 1
ATOM 935 N N . ASP A 1 120 ? -0.850 15.188 4.469 1.00 69.25 120 ASP A N 1
ATOM 936 C CA . ASP A 1 120 ? -0.901 14.475 3.188 1.00 69.25 120 ASP A CA 1
ATOM 937 C C . ASP A 1 120 ? 0.424 13.758 2.892 1.00 69.25 120 ASP A C 1
ATOM 939 O O . ASP A 1 120 ? 0.418 12.579 2.535 1.00 69.25 120 ASP A O 1
ATOM 943 N N . ASP A 1 121 ? 1.562 14.420 3.116 1.00 76.31 121 ASP A N 1
ATOM 944 C CA . ASP A 1 121 ? 2.883 13.819 2.906 1.00 76.31 121 ASP A CA 1
ATOM 945 C C . ASP A 1 121 ? 3.102 12.593 3.810 1.00 76.31 121 ASP A C 1
ATOM 947 O O . ASP A 1 121 ? 3.613 11.559 3.375 1.00 76.31 121 ASP A O 1
ATOM 951 N N . GLU A 1 122 ? 2.723 12.684 5.087 1.00 79.81 122 GLU A N 1
ATOM 952 C CA . GLU A 1 122 ? 2.827 11.567 6.032 1.00 79.81 122 GLU A CA 1
ATOM 953 C C . GLU A 1 122 ? 1.889 10.413 5.681 1.00 79.81 122 GLU A C 1
ATOM 955 O O . GLU A 1 122 ? 2.295 9.248 5.757 1.00 79.81 122 GLU A O 1
ATOM 960 N N . PHE A 1 123 ? 0.667 10.723 5.247 1.00 83.25 123 PHE A N 1
ATOM 961 C CA . PHE A 1 123 ? -0.272 9.721 4.768 1.00 83.25 123 PHE A CA 1
ATOM 962 C C . PHE A 1 123 ? 0.281 8.980 3.551 1.00 83.25 123 PHE A C 1
ATOM 964 O O . PHE A 1 123 ? 0.345 7.749 3.552 1.00 83.25 123 PHE A O 1
ATOM 971 N N . GLN A 1 124 ? 0.735 9.720 2.536 1.00 83.38 124 GLN A N 1
ATOM 972 C CA . GLN A 1 124 ? 1.296 9.150 1.313 1.00 83.38 124 GLN A CA 1
ATOM 973 C C . GLN A 1 124 ? 2.535 8.299 1.605 1.00 83.38 124 GLN A C 1
ATOM 975 O O . GLN A 1 124 ? 2.660 7.205 1.057 1.00 83.38 124 GLN A O 1
ATOM 980 N N . ARG A 1 125 ? 3.423 8.739 2.510 1.00 85.56 125 ARG A N 1
ATOM 981 C CA . ARG A 1 125 ? 4.569 7.926 2.955 1.00 85.56 125 ARG A CA 1
ATOM 982 C C . ARG A 1 125 ? 4.124 6.635 3.642 1.00 85.56 125 ARG A C 1
ATOM 984 O O . ARG A 1 125 ? 4.677 5.578 3.351 1.00 85.56 125 ARG A O 1
ATOM 991 N N . THR A 1 126 ? 3.124 6.708 4.519 1.00 89.50 126 THR A N 1
ATOM 992 C CA . THR A 1 126 ? 2.621 5.550 5.275 1.00 89.50 126 THR A CA 1
ATOM 993 C C . THR A 1 126 ? 1.955 4.527 4.356 1.00 89.50 126 THR A C 1
ATOM 995 O O . THR A 1 126 ? 2.310 3.350 4.377 1.00 89.50 126 THR A O 1
ATOM 998 N N . ILE A 1 127 ? 1.035 4.966 3.494 1.00 89.50 127 ILE A N 1
ATOM 999 C CA . ILE A 1 127 ? 0.381 4.086 2.517 1.00 89.50 127 ILE A CA 1
ATOM 1000 C C . ILE A 1 127 ? 1.381 3.566 1.485 1.00 89.50 127 ILE A C 1
ATOM 1002 O O . ILE A 1 127 ? 1.353 2.384 1.155 1.00 89.50 127 ILE A O 1
ATOM 1006 N N . GLY A 1 128 ? 2.310 4.408 1.028 1.00 90.44 128 GLY A N 1
ATOM 1007 C CA . GLY A 1 128 ? 3.388 3.997 0.134 1.00 90.44 128 GLY A CA 1
ATOM 1008 C C . GLY A 1 128 ? 4.242 2.876 0.729 1.00 90.44 128 GLY A C 1
ATOM 1009 O O . GLY A 1 128 ? 4.555 1.916 0.028 1.00 90.44 128 GLY A O 1
ATOM 1010 N N . ALA A 1 129 ? 4.553 2.937 2.027 1.00 93.25 129 ALA A N 1
ATOM 1011 C CA . ALA A 1 129 ? 5.264 1.870 2.728 1.00 93.25 129 ALA A CA 1
ATOM 1012 C C . ALA A 1 129 ? 4.441 0.572 2.819 1.00 93.25 129 ALA A C 1
ATOM 1014 O O . ALA A 1 129 ? 4.977 -0.509 2.573 1.00 93.25 129 ALA A O 1
ATOM 1015 N N . LEU A 1 130 ? 3.137 0.659 3.107 1.00 93.75 130 LEU A N 1
ATOM 1016 C CA . LEU A 1 130 ? 2.246 -0.509 3.112 1.00 93.75 130 LEU A CA 1
ATOM 1017 C C . LEU A 1 130 ? 2.144 -1.153 1.721 1.00 93.75 130 LEU A C 1
ATOM 1019 O O . LEU A 1 130 ? 2.193 -2.375 1.599 1.00 93.75 130 LEU A O 1
ATOM 1023 N N . PHE A 1 131 ? 2.051 -0.349 0.662 1.00 94.81 131 PHE A N 1
ATOM 1024 C CA . PHE A 1 131 ? 2.030 -0.849 -0.714 1.00 94.81 131 PHE A CA 1
ATOM 1025 C C . PHE A 1 131 ? 3.370 -1.466 -1.112 1.00 94.81 131 PHE A C 1
ATOM 1027 O O . PHE A 1 131 ? 3.390 -2.520 -1.741 1.00 94.81 131 PHE A O 1
ATOM 1034 N N . ALA A 1 132 ? 4.490 -0.864 -0.705 1.00 93.75 132 ALA A N 1
ATOM 1035 C CA . ALA A 1 132 ? 5.810 -1.456 -0.897 1.00 93.75 132 ALA A CA 1
ATOM 1036 C C . ALA A 1 132 ? 5.902 -2.833 -0.223 1.00 93.75 132 ALA A C 1
ATOM 1038 O O . ALA A 1 132 ? 6.354 -3.782 -0.857 1.00 93.75 132 ALA A O 1
ATOM 1039 N N . PHE A 1 133 ? 5.407 -2.968 1.012 1.00 95.25 133 PHE A N 1
ATOM 1040 C CA . PHE A 1 133 ? 5.337 -4.256 1.703 1.00 95.25 133 PHE A CA 1
ATOM 1041 C C . PHE A 1 133 ? 4.500 -5.279 0.925 1.00 95.25 133 PHE A C 1
ATOM 1043 O O . PHE A 1 133 ? 4.962 -6.391 0.681 1.00 95.25 133 PHE A O 1
ATOM 1050 N N . TYR A 1 134 ? 3.306 -4.893 0.469 1.00 96.25 134 TYR A N 1
ATOM 1051 C CA . TYR A 1 134 ? 2.453 -5.751 -0.354 1.00 96.25 134 TYR A CA 1
ATOM 1052 C C . TYR A 1 134 ? 3.171 -6.276 -1.606 1.00 96.25 134 TYR A C 1
ATOM 1054 O O . TYR A 1 134 ? 3.115 -7.471 -1.893 1.00 96.25 134 TYR A O 1
ATOM 1062 N N . TRP A 1 135 ? 3.904 -5.418 -2.317 1.00 95.31 135 TRP A N 1
ATOM 1063 C CA . TRP A 1 135 ? 4.640 -5.824 -3.515 1.00 95.31 135 TRP A CA 1
ATOM 1064 C C . TRP A 1 135 ? 5.867 -6.686 -3.222 1.00 95.31 135 TRP A C 1
ATOM 1066 O O . TRP A 1 135 ? 6.118 -7.647 -3.948 1.00 95.31 135 TRP A O 1
ATOM 1076 N N . LEU A 1 136 ? 6.605 -6.390 -2.150 1.00 94.44 136 LEU A N 1
ATOM 1077 C CA . LEU A 1 136 ? 7.747 -7.205 -1.726 1.00 94.44 136 LEU A CA 1
ATOM 1078 C C . LEU A 1 136 ? 7.317 -8.626 -1.339 1.00 94.44 136 LEU A C 1
ATOM 1080 O O . LEU A 1 136 ? 8.004 -9.589 -1.654 1.00 94.44 136 LEU A O 1
ATOM 1084 N N . MET A 1 137 ? 6.132 -8.790 -0.753 1.00 96.25 137 MET A N 1
ATOM 1085 C CA . MET A 1 137 ? 5.593 -10.115 -0.424 1.00 96.25 137 MET A CA 1
ATOM 1086 C C . MET A 1 137 ? 5.140 -10.924 -1.655 1.00 96.25 137 MET A C 1
ATOM 1088 O O . MET A 1 137 ? 4.780 -12.096 -1.516 1.00 96.25 137 MET A O 1
ATOM 1092 N N . ARG A 1 138 ? 5.151 -10.324 -2.855 1.00 95.50 138 ARG A N 1
ATOM 1093 C CA . ARG A 1 138 ? 4.610 -10.881 -4.109 1.00 95.50 138 ARG A CA 1
ATOM 1094 C C . ARG A 1 138 ? 5.603 -10.844 -5.277 1.00 95.50 138 ARG A C 1
ATOM 1096 O O . ARG A 1 138 ? 5.178 -10.876 -6.432 1.00 95.50 138 ARG A O 1
ATOM 1103 N N . LEU A 1 139 ? 6.910 -10.759 -5.017 1.00 94.75 139 LEU A N 1
ATOM 1104 C CA . LEU A 1 139 ? 7.940 -10.574 -6.056 1.00 94.75 139 LEU A CA 1
ATOM 1105 C C . LEU A 1 139 ? 7.903 -11.612 -7.193 1.00 94.75 139 LEU A C 1
ATOM 1107 O O . LEU A 1 139 ? 8.203 -11.278 -8.336 1.00 94.75 139 LEU A O 1
ATOM 1111 N N . ASP A 1 140 ? 7.525 -12.850 -6.904 1.00 93.94 140 ASP A N 1
ATOM 1112 C CA . ASP A 1 140 ? 7.412 -13.964 -7.854 1.00 93.94 140 ASP A CA 1
ATOM 1113 C C . ASP A 1 140 ? 6.033 -14.075 -8.538 1.00 93.94 140 ASP A C 1
ATOM 1115 O O . ASP A 1 140 ? 5.828 -14.955 -9.374 1.00 93.94 140 ASP A O 1
ATOM 1119 N N . ILE A 1 141 ? 5.082 -13.199 -8.194 1.00 95.00 141 ILE A N 1
ATOM 1120 C CA . ILE A 1 141 ? 3.730 -13.169 -8.767 1.00 95.00 141 ILE A CA 1
ATOM 1121 C C . ILE A 1 141 ? 3.596 -11.966 -9.706 1.00 95.00 141 ILE A C 1
ATOM 1123 O O . ILE A 1 141 ? 3.636 -12.110 -10.923 1.00 95.00 141 ILE A O 1
ATOM 1127 N N . ASP A 1 142 ? 3.417 -10.783 -9.129 1.00 94.81 142 ASP A N 1
ATOM 1128 C CA . ASP A 1 142 ? 3.172 -9.505 -9.807 1.00 94.81 142 ASP A CA 1
ATOM 1129 C C . ASP A 1 142 ? 3.876 -8.336 -9.089 1.00 94.81 142 ASP A C 1
ATOM 1131 O O . ASP A 1 142 ? 3.783 -7.181 -9.508 1.00 94.81 142 ASP A O 1
ATOM 1135 N N . GLY A 1 143 ? 4.616 -8.632 -8.016 1.00 93.81 143 GLY A N 1
ATOM 1136 C CA . GLY A 1 143 ? 5.284 -7.660 -7.161 1.00 93.81 143 GLY A CA 1
ATOM 1137 C C . GLY A 1 143 ? 6.320 -6.831 -7.896 1.00 93.81 143 GLY A C 1
ATOM 1138 O O . GLY A 1 143 ? 6.359 -5.618 -7.714 1.00 93.81 143 GLY A O 1
ATOM 1139 N N . LYS A 1 144 ? 7.111 -7.446 -8.785 1.00 93.81 144 LYS A N 1
ATOM 1140 C CA . LYS A 1 144 ? 8.109 -6.724 -9.594 1.00 93.81 144 LYS A CA 1
ATOM 1141 C C . LYS A 1 144 ? 7.448 -5.668 -10.482 1.00 93.81 144 LYS A C 1
ATOM 1143 O O . LYS A 1 144 ? 7.907 -4.526 -10.525 1.00 93.81 144 LYS A O 1
ATOM 1148 N N . ASP A 1 145 ? 6.356 -6.029 -11.155 1.00 92.44 145 ASP A N 1
ATOM 1149 C CA . ASP A 1 145 ? 5.610 -5.119 -12.027 1.00 92.44 145 ASP A CA 1
ATOM 1150 C C . ASP A 1 145 ? 4.951 -3.995 -11.222 1.00 92.44 145 ASP A C 1
ATOM 1152 O O . ASP A 1 145 ? 5.152 -2.815 -11.525 1.00 92.44 145 ASP A O 1
ATOM 1156 N N . GLY A 1 146 ? 4.233 -4.345 -10.150 1.00 92.00 146 GLY A N 1
ATOM 1157 C CA . GLY A 1 146 ? 3.561 -3.382 -9.278 1.00 92.00 146 GLY A CA 1
ATOM 1158 C C . GLY A 1 146 ? 4.531 -2.399 -8.621 1.00 92.00 146 GLY A C 1
ATOM 1159 O O . GLY A 1 146 ? 4.272 -1.196 -8.598 1.00 92.00 146 GLY A O 1
ATOM 1160 N N . PHE A 1 147 ? 5.690 -2.879 -8.166 1.00 90.69 147 PHE A N 1
ATOM 1161 C CA . PHE A 1 147 ? 6.717 -2.047 -7.541 1.00 90.69 147 PHE A CA 1
ATOM 1162 C C . PHE A 1 147 ? 7.384 -1.088 -8.540 1.00 90.69 147 PHE A C 1
ATOM 1164 O O . PHE A 1 147 ? 7.640 0.072 -8.216 1.00 90.69 147 PHE A O 1
ATOM 1171 N N . CYS A 1 148 ? 7.656 -1.539 -9.770 1.00 90.19 148 CYS A N 1
ATOM 1172 C CA . CYS A 1 148 ? 8.374 -0.732 -10.762 1.00 90.19 148 CYS A CA 1
ATOM 1173 C C . CYS A 1 148 ? 7.462 0.233 -11.530 1.00 90.19 148 CYS A C 1
ATOM 1175 O O . CYS A 1 148 ? 7.862 1.359 -11.846 1.00 90.19 148 CYS A O 1
ATOM 1177 N N . TYR A 1 149 ? 6.249 -0.202 -11.868 1.00 88.62 149 TYR A N 1
ATOM 1178 C CA . TYR A 1 149 ? 5.361 0.514 -12.787 1.00 88.62 149 TYR A CA 1
ATOM 1179 C C . TYR A 1 149 ? 4.088 1.042 -12.122 1.00 88.62 149 TYR A C 1
ATOM 1181 O O . TYR A 1 149 ? 3.396 1.870 -12.726 1.00 88.62 149 TYR A O 1
ATOM 1189 N N . GLY A 1 150 ? 3.819 0.645 -10.877 1.00 90.19 150 GLY A N 1
ATOM 1190 C CA . GLY A 1 150 ? 2.615 1.013 -10.142 1.00 90.19 150 GLY A CA 1
ATOM 1191 C C . GLY A 1 150 ? 1.390 0.232 -10.613 1.00 90.19 150 GLY A C 1
ATOM 1192 O O . GLY A 1 150 ? 1.499 -0.850 -11.190 1.00 90.19 150 GLY A O 1
ATOM 1193 N N . VAL A 1 151 ? 0.209 0.807 -10.385 1.00 89.56 151 VAL A N 1
ATOM 1194 C CA . VAL A 1 151 ? -1.081 0.203 -10.750 1.00 89.56 151 VAL A CA 1
ATOM 1195 C C . VAL A 1 151 ? -1.840 1.004 -11.801 1.00 89.56 151 VAL A C 1
ATOM 1197 O O . VAL A 1 151 ? -1.532 2.173 -12.060 1.00 89.56 151 VAL A O 1
ATOM 1200 N N . ASP A 1 152 ? -2.797 0.353 -12.4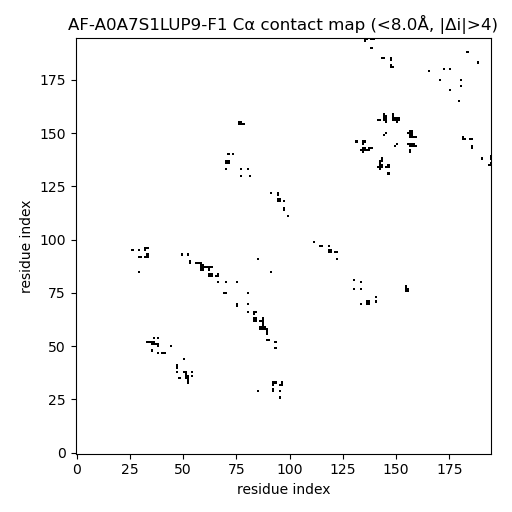52 1.00 87.94 152 ASP A N 1
ATOM 1201 C CA . ASP A 1 152 ? -3.791 0.978 -13.322 1.00 87.94 152 ASP A CA 1
ATOM 1202 C C . ASP A 1 152 ? -5.024 1.464 -12.536 1.00 87.94 152 ASP A C 1
ATOM 1204 O O . ASP A 1 152 ? -5.105 1.331 -11.314 1.00 87.94 152 ASP A O 1
ATOM 1208 N N . ASP A 1 153 ? -6.006 2.018 -13.249 1.00 85.75 153 ASP A N 1
ATOM 1209 C CA . ASP A 1 153 ? -7.250 2.534 -12.657 1.00 85.75 153 ASP A CA 1
ATOM 1210 C C . ASP A 1 153 ? -8.098 1.425 -11.999 1.00 85.75 153 ASP A C 1
ATOM 1212 O O . ASP A 1 153 ? -9.005 1.696 -11.211 1.00 85.75 153 ASP A O 1
ATOM 1216 N N . LYS A 1 154 ? -7.802 0.155 -12.302 1.00 86.56 154 LYS A N 1
ATOM 1217 C CA . LYS A 1 154 ? -8.432 -1.030 -11.713 1.00 86.56 154 LYS A CA 1
ATOM 1218 C C . LYS A 1 154 ? -7.615 -1.604 -10.557 1.00 86.56 154 LYS A C 1
ATOM 1220 O O . LYS A 1 154 ? -7.925 -2.701 -10.109 1.00 86.56 154 LYS A O 1
ATOM 1225 N N . TRP A 1 155 ? -6.602 -0.881 -10.069 1.00 87.88 155 TRP A N 1
ATOM 1226 C CA . TRP A 1 155 ? -5.726 -1.300 -8.971 1.00 87.88 155 TRP A CA 1
ATOM 1227 C C . TRP A 1 155 ? -4.917 -2.573 -9.261 1.00 87.88 155 TRP A C 1
ATOM 1229 O O . TRP A 1 155 ? -4.403 -3.211 -8.338 1.00 87.88 155 TRP A O 1
ATOM 1239 N N . LYS A 1 156 ? -4.756 -2.928 -10.540 1.00 89.12 156 LYS A N 1
ATOM 1240 C CA . LYS A 1 156 ? -3.916 -4.050 -10.965 1.00 89.12 156 LYS A CA 1
ATOM 1241 C C . LYS A 1 156 ? -2.520 -3.558 -11.296 1.00 89.12 156 LYS A C 1
ATOM 1243 O O . LYS A 1 156 ? -2.357 -2.445 -11.797 1.00 89.12 156 LYS A O 1
ATOM 1248 N N . ALA A 1 157 ? -1.514 -4.390 -11.034 1.00 89.94 157 ALA A N 1
ATOM 1249 C CA . ALA A 1 157 ? -0.139 -4.092 -11.415 1.00 89.94 157 ALA A CA 1
ATOM 1250 C C . ALA A 1 157 ? -0.066 -3.785 -12.917 1.00 89.94 157 ALA A C 1
ATOM 1252 O O . ALA A 1 157 ? -0.566 -4.547 -13.750 1.00 89.94 157 ALA A O 1
ATOM 1253 N N . LYS A 1 158 ? 0.551 -2.654 -13.268 1.00 88.69 158 LYS A N 1
ATOM 1254 C CA . LYS A 1 158 ? 0.808 -2.319 -14.667 1.00 88.69 158 LYS A CA 1
ATOM 1255 C C . LYS A 1 158 ? 1.840 -3.291 -15.205 1.00 88.69 158 LYS A C 1
ATOM 1257 O O . LYS A 1 158 ? 2.985 -3.289 -14.763 1.00 88.69 158 LYS A O 1
ATOM 1262 N N . THR A 1 159 ? 1.446 -4.070 -16.202 1.00 84.12 159 THR A N 1
ATOM 1263 C CA . THR A 1 159 ? 2.399 -4.867 -16.966 1.00 84.12 159 THR A CA 1
ATOM 1264 C C . THR A 1 159 ? 3.401 -3.941 -17.633 1.00 84.12 159 THR A C 1
ATOM 1266 O O . THR A 1 159 ? 3.021 -2.869 -18.125 1.00 84.12 159 THR A O 1
ATOM 1269 N N . ARG A 1 160 ? 4.661 -4.375 -17.693 1.00 77.31 160 ARG A N 1
ATOM 1270 C CA . ARG A 1 160 ? 5.721 -3.685 -18.429 1.00 77.31 160 ARG A CA 1
ATOM 1271 C C . ARG A 1 160 ? 5.193 -3.138 -19.772 1.00 77.31 160 ARG A C 1
ATOM 1273 O O . ARG A 1 160 ? 4.733 -3.928 -20.602 1.00 77.31 160 ARG A O 1
ATOM 1280 N N . PRO A 1 161 ? 5.266 -1.817 -20.021 1.00 69.00 161 PRO A N 1
ATOM 1281 C CA . PRO A 1 161 ? 4.939 -1.284 -21.333 1.00 69.00 161 PRO A CA 1
ATOM 1282 C C . PRO A 1 161 ? 5.887 -1.899 -22.361 1.00 69.00 161 PRO A C 1
ATOM 1284 O O . PRO A 1 161 ? 7.098 -1.963 -22.131 1.00 69.00 161 PRO A O 1
ATOM 1287 N N . TRP A 1 162 ? 5.343 -2.370 -23.484 1.00 58.94 162 TRP A N 1
ATOM 1288 C CA . TRP A 1 162 ? 6.168 -2.821 -24.598 1.00 58.94 162 TRP A CA 1
ATOM 1289 C C . TRP A 1 162 ? 7.007 -1.632 -25.067 1.00 58.94 162 TRP A C 1
ATOM 1291 O O . TRP A 1 162 ? 6.487 -0.684 -25.654 1.00 58.94 162 TRP A O 1
ATOM 1301 N N . HIS A 1 163 ? 8.297 -1.654 -24.745 1.00 60.19 163 HIS A N 1
ATOM 1302 C CA . HIS A 1 163 ? 9.254 -0.701 -25.272 1.00 60.19 163 HIS A CA 1
ATOM 1303 C C . HIS A 1 163 ? 10.037 -1.401 -26.379 1.00 60.19 163 HIS A C 1
ATOM 1305 O O . HIS A 1 163 ? 10.692 -2.409 -26.092 1.00 60.19 163 HIS A O 1
ATOM 1311 N N . PRO A 1 164 ? 9.994 -0.897 -27.628 1.00 53.53 164 PRO A N 1
ATOM 1312 C CA . PRO A 1 164 ? 10.967 -1.315 -28.621 1.00 53.53 164 PRO A CA 1
ATOM 1313 C C . PRO A 1 164 ? 12.338 -0.978 -28.038 1.00 53.53 164 PRO A C 1
ATOM 1315 O O . PRO A 1 164 ? 12.517 0.139 -27.554 1.00 53.53 164 PRO A O 1
ATOM 1318 N N . VAL A 1 165 ? 13.209 -1.993 -27.988 1.00 56.94 165 VAL A N 1
ATOM 1319 C CA . VAL A 1 165 ? 14.603 -1.993 -27.512 1.00 56.94 165 VAL A CA 1
ATOM 1320 C C . VAL A 1 165 ? 15.075 -0.583 -27.159 1.00 56.94 165 VAL A C 1
ATOM 1322 O O . VAL A 1 165 ? 15.352 0.211 -28.058 1.00 56.94 165 VAL A O 1
ATOM 1325 N N . LEU A 1 166 ? 15.103 -0.254 -25.858 1.00 60.22 166 LEU A N 1
ATOM 1326 C CA . LEU A 1 166 ? 15.728 0.988 -25.410 1.00 60.22 166 LEU A CA 1
ATOM 1327 C C . LEU A 1 166 ? 17.098 1.072 -26.071 1.00 60.22 166 LEU A C 1
ATOM 1329 O O . LEU A 1 166 ? 17.823 0.078 -26.094 1.00 60.22 166 LEU A O 1
ATOM 1333 N N . ASP A 1 167 ? 17.397 2.243 -26.624 1.00 61.47 167 ASP A N 1
ATOM 1334 C CA . ASP A 1 167 ? 18.660 2.541 -27.280 1.00 61.47 167 ASP A CA 1
ATOM 1335 C C . ASP A 1 167 ? 19.804 1.966 -26.432 1.00 61.47 167 ASP A C 1
ATOM 1337 O O . ASP A 1 167 ? 19.999 2.391 -25.292 1.00 61.47 167 ASP A O 1
ATOM 1341 N N . ALA A 1 168 ? 20.484 0.931 -26.941 1.00 62.16 168 ALA A N 1
ATOM 1342 C CA . ALA A 1 168 ? 21.349 0.037 -26.158 1.00 62.16 168 ALA A CA 1
ATOM 1343 C C . ALA A 1 168 ? 22.623 0.724 -25.634 1.00 62.16 168 ALA A C 1
ATOM 1345 O O . ALA A 1 168 ? 23.515 0.082 -25.081 1.00 62.16 168 ALA A O 1
ATOM 1346 N N . THR A 1 169 ? 22.724 2.038 -25.828 1.00 76.19 169 THR A N 1
ATOM 1347 C CA . THR A 1 169 ? 23.806 2.861 -25.322 1.00 76.19 169 THR A CA 1
ATOM 1348 C C . THR A 1 169 ? 23.726 2.936 -23.793 1.00 76.19 169 THR A C 1
ATOM 1350 O O . THR A 1 169 ? 22.735 3.424 -23.241 1.00 76.19 169 THR A O 1
ATOM 1353 N N . PRO A 1 170 ? 24.763 2.478 -23.066 1.00 77.75 170 PRO A N 1
ATOM 1354 C CA . PRO A 1 170 ? 24.789 2.568 -21.614 1.00 77.75 170 PRO A CA 1
ATOM 1355 C C . PRO A 1 170 ? 24.749 4.035 -21.183 1.00 77.75 170 PRO A C 1
ATOM 1357 O O . PRO A 1 170 ? 25.669 4.811 -21.452 1.00 77.75 170 PRO A O 1
ATOM 1360 N N . LYS A 1 171 ? 23.674 4.432 -20.502 1.00 85.38 171 LYS A N 1
ATOM 1361 C CA . LYS A 1 171 ? 23.543 5.764 -19.903 1.00 85.38 171 LYS A CA 1
ATOM 1362 C C . LYS A 1 171 ? 23.781 5.654 -18.398 1.00 85.38 171 LYS A C 1
ATOM 1364 O O . LYS A 1 171 ? 23.225 4.757 -17.770 1.00 85.38 171 LYS A O 1
ATOM 1369 N N . PRO A 1 172 ? 24.536 6.575 -17.775 1.00 89.00 172 PRO A N 1
ATOM 1370 C CA . PRO A 1 172 ? 24.575 6.675 -16.320 1.00 89.00 172 PRO A CA 1
ATOM 1371 C C . PRO A 1 172 ? 23.162 6.848 -15.751 1.00 89.00 172 PRO A C 1
ATOM 1373 O O . PRO A 1 172 ? 22.368 7.597 -16.326 1.00 89.00 172 PRO A O 1
ATOM 1376 N N . PHE A 1 173 ? 22.865 6.246 -14.593 1.00 86.62 173 PHE A N 1
ATOM 1377 C CA . PHE A 1 173 ? 21.536 6.307 -13.960 1.00 86.62 173 PHE A CA 1
ATOM 1378 C C . PHE A 1 173 ? 20.996 7.741 -13.839 1.00 86.62 173 PHE A C 1
ATOM 1380 O O . PHE A 1 173 ? 19.820 7.999 -14.082 1.00 86.62 173 PHE A O 1
ATOM 1387 N N . ALA A 1 174 ? 21.859 8.719 -13.544 1.00 90.81 174 ALA A N 1
ATOM 1388 C CA . ALA A 1 174 ? 21.481 10.131 -13.456 1.00 90.81 174 ALA A CA 1
ATOM 1389 C C . ALA A 1 174 ? 20.897 10.708 -14.764 1.00 90.81 174 ALA A C 1
ATOM 1391 O O . ALA A 1 174 ? 20.081 11.626 -14.705 1.00 90.81 174 ALA A O 1
ATOM 1392 N N . ARG A 1 175 ? 21.283 10.162 -15.926 1.00 91.12 175 ARG A N 1
ATOM 1393 C CA . ARG A 1 175 ? 20.850 10.592 -17.267 1.00 91.12 175 ARG A CA 1
ATOM 1394 C C . ARG A 1 175 ? 19.703 9.759 -17.842 1.00 91.12 175 ARG A C 1
ATOM 1396 O O . ARG A 1 175 ? 19.202 10.091 -18.910 1.00 91.12 175 ARG A O 1
ATOM 1403 N N . MET A 1 176 ? 19.289 8.699 -17.152 1.00 88.88 176 MET A N 1
ATOM 1404 C CA . MET A 1 176 ? 18.133 7.900 -17.544 1.00 88.88 176 MET A CA 1
ATOM 1405 C C . MET A 1 176 ? 16.830 8.674 -17.295 1.00 88.88 176 MET A C 1
ATOM 1407 O O . MET A 1 176 ? 16.626 9.284 -16.237 1.00 88.88 176 MET A O 1
ATOM 1411 N N . SER A 1 177 ? 15.912 8.605 -18.252 1.00 88.94 177 SER A N 1
ATOM 1412 C CA . SER A 1 177 ? 14.509 8.974 -18.083 1.00 88.94 177 SER A CA 1
ATOM 1413 C C . SER A 1 177 ? 13.854 8.143 -16.974 1.00 88.94 177 SER A C 1
ATOM 1415 O O . SER A 1 177 ? 14.351 7.097 -16.557 1.00 88.94 177 SER A O 1
ATOM 1417 N N . LYS A 1 178 ? 12.689 8.581 -16.483 1.00 85.25 178 LYS A N 1
ATOM 1418 C CA . LYS A 1 178 ? 11.949 7.826 -15.455 1.00 85.25 178 LYS A CA 1
ATOM 1419 C C . LYS A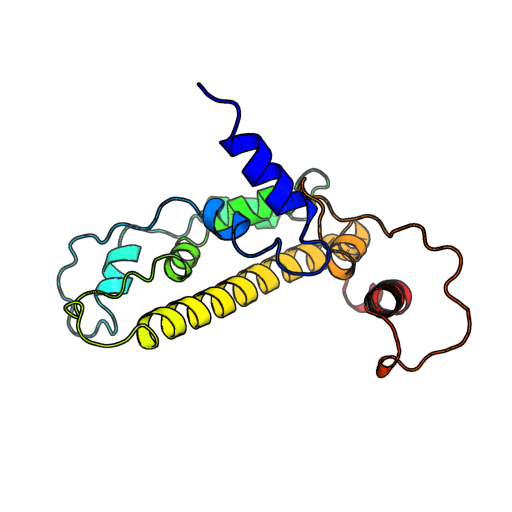 1 178 ? 11.583 6.411 -15.921 1.00 85.25 178 LYS A C 1
ATOM 1421 O O . LYS A 1 178 ? 11.618 5.494 -15.110 1.00 85.25 178 LYS A O 1
ATOM 1426 N N . ALA A 1 179 ? 11.245 6.238 -17.200 1.00 84.75 179 ALA A N 1
ATOM 1427 C CA . ALA A 1 179 ? 10.930 4.931 -17.772 1.00 84.75 179 ALA A CA 1
ATOM 1428 C C . ALA A 1 179 ? 12.173 4.030 -17.835 1.00 84.75 179 ALA A C 1
ATOM 1430 O O . ALA A 1 179 ? 12.111 2.890 -17.389 1.00 84.75 179 ALA A O 1
ATOM 1431 N N . GLU A 1 180 ? 13.313 4.569 -18.285 1.00 87.00 180 GLU A N 1
ATOM 1432 C CA . GLU A 1 180 ? 14.599 3.853 -18.306 1.00 87.00 180 GLU A CA 1
ATOM 1433 C C . GLU A 1 180 ? 15.035 3.435 -16.891 1.00 87.00 180 GLU A C 1
ATOM 1435 O O . GLU A 1 180 ? 15.421 2.288 -16.692 1.00 87.00 180 GLU A O 1
ATOM 1440 N N . LYS A 1 181 ? 14.889 4.310 -15.883 1.00 88.31 181 LYS A N 1
ATOM 1441 C CA . LYS A 1 181 ? 15.193 3.976 -14.476 1.00 88.31 181 LYS A CA 1
ATOM 1442 C C . LYS A 1 181 ? 14.329 2.838 -13.941 1.00 88.31 181 LYS A C 1
ATOM 1444 O O . LYS A 1 181 ? 14.842 1.958 -13.261 1.00 88.31 181 LYS A O 1
ATOM 1449 N N . ARG A 1 182 ? 13.024 2.860 -14.232 1.00 88.06 182 ARG A N 1
ATOM 1450 C CA . ARG A 1 182 ? 12.090 1.799 -13.818 1.00 88.06 182 ARG A CA 1
ATOM 1451 C C . ARG A 1 182 ? 12.414 0.479 -14.503 1.00 88.06 182 ARG A C 1
ATOM 1453 O O . ARG A 1 182 ? 12.381 -0.550 -13.841 1.00 88.06 182 ARG A O 1
ATOM 1460 N N . LEU A 1 183 ? 12.750 0.515 -15.795 1.00 87.94 183 LEU A N 1
ATOM 1461 C CA . LEU A 1 183 ? 13.136 -0.694 -16.512 1.00 87.94 183 LEU A CA 1
ATOM 1462 C C . LEU A 1 183 ? 14.456 -1.258 -15.986 1.00 87.94 183 LEU A C 1
ATOM 1464 O O . LEU A 1 183 ? 14.492 -2.445 -15.703 1.00 87.94 183 LEU A O 1
ATOM 1468 N N . SER A 1 184 ? 15.485 -0.426 -15.795 1.00 88.31 184 SER A N 1
ATOM 1469 C CA . SER A 1 184 ? 16.765 -0.869 -15.223 1.00 88.31 184 SER A CA 1
ATOM 1470 C C . SER A 1 184 ? 16.581 -1.442 -13.818 1.00 88.31 184 SER A C 1
ATOM 1472 O O . SER A 1 184 ? 17.080 -2.518 -13.525 1.00 88.31 184 SER A O 1
ATOM 1474 N N . PHE A 1 185 ? 15.775 -0.806 -12.962 1.00 89.06 185 PHE A N 1
ATOM 1475 C CA . PHE A 1 185 ? 15.465 -1.375 -11.649 1.00 89.06 185 PHE A CA 1
ATOM 1476 C C . PHE A 1 185 ? 14.734 -2.722 -11.756 1.00 89.06 185 PHE A C 1
ATOM 1478 O O . PHE A 1 185 ? 15.050 -3.657 -11.028 1.00 89.06 185 PHE A O 1
ATOM 1485 N N . TYR A 1 186 ? 13.797 -2.855 -12.699 1.00 89.69 186 TYR A N 1
ATOM 1486 C CA . TYR A 1 186 ? 13.117 -4.120 -12.964 1.00 89.69 186 TYR A CA 1
ATOM 1487 C C . TYR A 1 186 ? 14.079 -5.209 -13.465 1.00 89.69 186 TYR A C 1
ATOM 1489 O O . TYR A 1 186 ? 13.963 -6.353 -13.036 1.00 89.69 186 TYR A O 1
ATOM 1497 N N . THR A 1 187 ? 14.980 -4.911 -14.403 1.00 88.88 187 THR A N 1
ATOM 1498 C CA . THR A 1 187 ? 15.846 -5.924 -15.032 1.00 88.88 187 THR A CA 1
ATOM 1499 C C . THR A 1 187 ? 17.058 -6.273 -14.186 1.00 88.88 187 THR A C 1
ATOM 1501 O O . THR A 1 187 ? 17.407 -7.444 -14.093 1.00 88.88 187 THR A O 1
ATOM 1504 N N . ASP A 1 188 ? 17.661 -5.266 -13.563 1.00 89.44 188 ASP A N 1
ATOM 1505 C CA . ASP A 1 188 ? 18.974 -5.360 -12.923 1.00 89.44 188 ASP A CA 1
ATOM 1506 C C . ASP A 1 188 ? 18.858 -5.400 -11.389 1.00 89.44 188 ASP A C 1
ATOM 1508 O O . ASP A 1 188 ? 19.855 -5.559 -10.684 1.00 89.44 188 ASP A O 1
ATOM 1512 N N . GLY A 1 189 ? 17.643 -5.228 -10.854 1.00 88.06 189 GLY A N 1
ATOM 1513 C CA . GLY A 1 189 ? 17.371 -5.304 -9.424 1.00 88.06 189 GLY A CA 1
ATOM 1514 C C . GLY A 1 189 ? 17.723 -6.685 -8.853 1.00 88.06 189 GLY A C 1
ATOM 1515 O O . GLY A 1 189 ? 17.442 -7.700 -9.495 1.00 88.06 189 GLY A O 1
ATOM 1516 N N . PRO A 1 190 ? 18.296 -6.762 -7.635 1.00 91.94 190 PRO A N 1
ATOM 1517 C CA . PRO A 1 190 ? 18.670 -8.022 -6.993 1.00 91.94 190 PRO A CA 1
ATOM 1518 C C . PRO A 1 190 ? 17.438 -8.724 -6.403 1.00 91.94 190 PRO A C 1
ATOM 1520 O O . PRO A 1 190 ? 17.361 -8.989 -5.207 1.00 91.94 190 PRO A O 1
ATOM 1523 N N . TRP A 1 191 ? 16.435 -8.991 -7.236 1.00 89.00 191 TRP A N 1
ATOM 1524 C CA . TRP A 1 191 ? 15.147 -9.526 -6.804 1.00 89.00 191 TRP A CA 1
ATOM 1525 C C . TRP A 1 191 ? 15.259 -10.890 -6.137 1.00 89.00 191 TRP A C 1
ATOM 1527 O O . TRP A 1 191 ? 14.515 -11.170 -5.205 1.00 89.00 191 TRP A O 1
ATOM 1537 N N . ASP A 1 192 ? 16.207 -11.705 -6.592 1.00 89.44 192 ASP A N 1
ATOM 1538 C CA . ASP A 1 192 ? 16.439 -13.049 -6.063 1.00 89.44 192 ASP A CA 1
ATOM 1539 C C . ASP A 1 192 ? 17.058 -13.019 -4.657 1.00 89.44 192 ASP A C 1
ATOM 1541 O O . ASP A 1 192 ? 17.001 -14.008 -3.942 1.00 89.44 192 ASP A O 1
ATOM 1545 N N . ALA A 1 193 ? 17.629 -11.884 -4.234 1.00 88.31 193 ALA A N 1
ATOM 1546 C CA . ALA A 1 193 ? 18.109 -11.692 -2.865 1.00 88.31 193 ALA A CA 1
ATOM 1547 C C . ALA A 1 193 ? 17.005 -11.207 -1.904 1.00 88.31 193 ALA A C 1
ATOM 1549 O O . ALA A 1 193 ? 17.259 -11.073 -0.707 1.00 88.31 193 ALA A O 1
ATOM 1550 N N . LEU A 1 194 ? 15.814 -10.881 -2.421 1.00 78.75 194 LEU A N 1
ATOM 1551 C CA . LEU A 1 194 ? 14.697 -10.309 -1.660 1.00 78.75 194 LEU A CA 1
ATOM 1552 C C . LEU A 1 194 ? 13.531 -11.289 -1.438 1.00 78.75 194 LEU A C 1
ATOM 1554 O O . LEU A 1 194 ? 12.610 -10.939 -0.700 1.00 78.75 194 LEU A O 1
ATOM 1558 N N . GLY A 1 195 ? 13.542 -12.460 -2.083 1.00 65.50 195 GLY A N 1
ATOM 1559 C CA . GLY A 1 195 ? 12.515 -13.507 -1.970 1.00 65.50 195 GLY A CA 1
ATOM 1560 C C . GLY A 1 195 ? 13.067 -14.783 -1.357 1.00 65.50 195 GLY A C 1
ATOM 1561 O O . GLY A 1 195 ? 12.264 -15.492 -0.714 1.00 65.50 195 GLY A O 1
#

Organism: Alexandrium catenella (NCBI:txid2925)

Secondary structure (DSSP, 8-state):
--SHHHHHHHHHHTT--SS-SHHHHHHHHS-SPPPP------TT-S-HHHHHHHTT----HHHHHHHHHHTT-TT--HHHHHHHHHHH-GGGGGGG-----S--S-S-TTHHHHHHHHHHHHHHHHHHHHHHHHHHTTIIIIIHHHHHH-B-TTSPBPP----S----S---GGGS-HHHHHHHHHHHS-GGG--

Mean predicted aligned error: 12.45 Å

Solvent-accessible surface area (backbone atoms only — not comparable to full-atom values): 12049 Å² total; per-residue (Å²): 134,93,70,67,64,66,56,50,54,52,57,57,65,73,69,58,80,82,82,77,81,68,70,64,57,56,60,69,68,52,68,79,76,68,67,74,46,96,63,84,87,60,89,86,58,95,50,64,66,63,47,19,48,41,71,84,60,62,72,30,63,63,34,46,51,48,39,67,72,38,53,73,40,90,87,54,42,59,57,58,46,51,53,25,48,52,53,19,40,56,67,66,50,56,48,77,47,79,70,84,80,85,72,72,97,74,87,66,86,63,64,69,50,53,60,54,52,56,28,49,54,51,43,52,53,52,52,48,50,53,52,51,50,53,21,59,68,20,55,93,76,53,11,53,36,27,68,50,62,33,58,49,99,81,42,42,57,28,70,80,76,91,64,78,77,70,75,85,68,90,66,59,75,91,75,43,51,76,66,54,48,31,48,47,48,63,74,72,45,70,57,83,83,68,112